Protein AF-A0A7J3TBT3-F1 (afdb_monomer)

Radius of gyration: 19.67 Å; Cα contacts (8 Å, |Δi|>4): 213; chains: 1; bounding box: 55×36×62 Å

Mean predicted aligned error: 9.38 Å

pLDDT: mean 78.14, std 14.59, range [45.59, 97.44]

Foldseek 3Di:
DVVVVVVVVVVVVVVLVVLLVVLLVVLLLLLLLQLVVLCVVLVVVVLLLDPVLVVLLLLLLLLLLLVQLLLLLVQQDLDVVSLVVLVVQLVVLSVVLSVQCVVCVNVHDSVSSSSNSSSSSSSSNSSLSCSANPRPDCPDPCSNPVSSVSSSVSNSVVVVVLSVVCNVVVNDCSCVVSVVSNVVSVVVVVVSVVVSVVVVVVVVVVVVVVD

Nearest PDB structures (foldseek):
  5a2o-assembly1_B  TM=4.133E-01  e=5.189E-01  Arabidopsis thaliana
  8tgj-assembly1_B  TM=3.782E-01  e=7.931E-01  Homo sapiens
  8wll-assembly1_A  TM=4.138E-01  e=1.271E+00  Homo sapiens
  4iu9-assembly1_B  TM=4.113E-01  e=2.237E+00  Escherichia coli K-12
  7yub-assembly1_R  TM=3.472E-01  e=1.396E+00  Homo sapiens

Sequence (211 aa):
MISLEKSTETGSRLNATVRWLSTTVIIAILATSILFTMGYSSDFI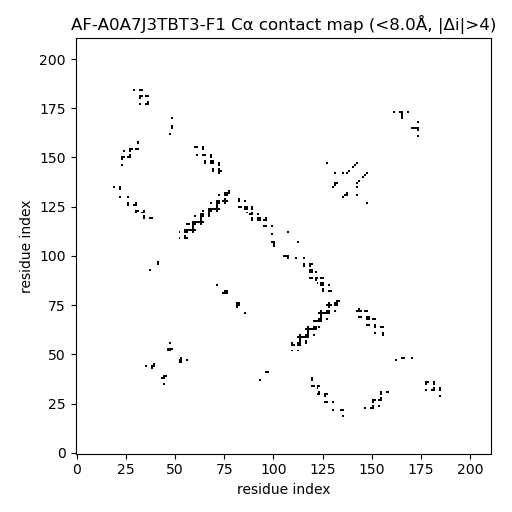YLIGYTNQLIPLFEGIIIGTFVFSFAGSFTGSKNPYILAAGVIVSAVFLMLVFLILQITDYVVPNHLLTISAIMICSMFLPALQFGRSALLGSQGLRGKVVLPLAVSILSIIIVAYSAVIYEKSGQSNLAEIVSVLDYAAIAILAAAASYFLLKNRHTQGKSMVEK

Solvent-accessible surface area (backbone atoms only — not comparable to full-atom values): 10555 Å² total; per-residue (Å²): 120,76,69,59,58,56,52,54,53,52,53,53,53,50,53,52,48,52,52,50,52,54,48,42,52,52,40,21,52,41,28,44,27,52,37,48,48,52,25,56,78,62,56,55,52,62,50,61,74,38,75,91,45,34,60,40,35,50,53,13,37,54,54,15,32,44,56,19,16,38,52,9,26,66,63,36,46,84,51,64,68,56,43,50,49,32,48,50,53,23,50,53,31,41,52,49,38,50,49,51,40,61,77,38,75,70,61,65,53,60,70,59,36,18,52,36,27,24,33,50,25,29,47,26,17,32,40,31,14,45,42,36,41,74,75,64,50,90,45,65,65,54,43,43,50,53,44,24,51,53,28,29,54,52,28,52,50,52,51,53,53,52,50,53,51,21,58,75,49,72,69,62,53,50,63,60,60,46,50,57,42,32,55,53,34,51,51,51,51,52,52,50,52,49,50,52,55,52,52,52,52,56,55,54,54,54,63,63,74,77,109

Secondary structure (DSSP, 8-state):
-HHHHHHHHHHHHHHHHHHHHHHHHHHHHHHHHHHHHHHHHTTGGGGGG-HHHHHHHHHHHHHHHHHHHHHHHHH--S-HHHHHHHHHHHHHHHHHHHHHHHHTTT---HHHHHHHHHHHGGGHHHHHHHHIIIII---HHIIIIIHHHHHHHHHHHHHHHHHHHHHHTTTSSHHHHHHHHHHHHHHHHHHHHHHHHHHHHHHHHHHHHT-

Structure (mmCIF, N/CA/C/O backbone):
data_AF-A0A7J3TBT3-F1
#
_entry.id   AF-A0A7J3TBT3-F1
#
loop_
_atom_site.group_PDB
_atom_site.id
_atom_site.type_symbol
_atom_site.label_atom_id
_atom_site.label_alt_id
_atom_site.label_comp_id
_atom_site.label_asym_id
_atom_site.label_entity_id
_atom_site.label_se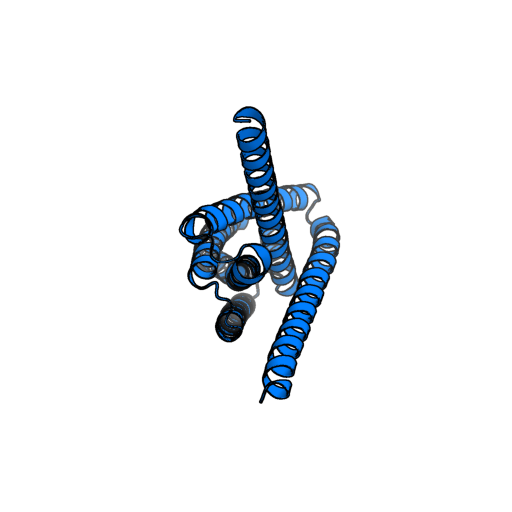q_id
_atom_site.pdbx_PDB_ins_code
_atom_site.Cartn_x
_atom_site.Cartn_y
_atom_site.Cartn_z
_atom_site.occupancy
_atom_site.B_iso_or_equiv
_atom_site.auth_seq_id
_atom_site.auth_comp_id
_atom_site.auth_asym_id
_atom_site.auth_atom_id
_atom_site.pdbx_PDB_model_num
ATOM 1 N N . MET A 1 1 ? 36.818 21.651 -25.184 1.00 55.59 1 MET A N 1
ATOM 2 C CA . MET A 1 1 ? 36.015 20.428 -25.420 1.00 55.59 1 MET A CA 1
ATOM 3 C C . MET A 1 1 ? 35.603 19.698 -24.134 1.00 55.59 1 MET A C 1
ATOM 5 O O . MET A 1 1 ? 34.464 19.276 -24.067 1.00 55.59 1 MET A O 1
ATOM 9 N N . ILE A 1 2 ? 36.425 19.659 -23.075 1.00 55.34 2 ILE A N 1
ATOM 10 C CA . ILE A 1 2 ? 36.128 18.958 -21.796 1.00 55.34 2 ILE A CA 1
ATOM 11 C C . ILE A 1 2 ? 34.960 19.576 -20.978 1.00 55.34 2 ILE A C 1
ATOM 13 O O . ILE A 1 2 ? 34.295 18.895 -20.203 1.00 55.34 2 ILE A O 1
ATOM 17 N N . SER A 1 3 ? 34.669 20.870 -21.156 1.00 55.66 3 SER A N 1
ATOM 18 C CA . SER A 1 3 ? 33.593 21.580 -20.430 1.00 55.66 3 SER A CA 1
ATOM 19 C C . SER A 1 3 ? 32.171 21.177 -20.874 1.00 55.66 3 SER A C 1
ATOM 21 O O . SER A 1 3 ? 31.256 21.104 -20.053 1.00 55.66 3 SER A O 1
ATOM 23 N N . LEU A 1 4 ? 31.985 20.841 -22.157 1.00 53.09 4 LEU A N 1
ATOM 24 C CA . LEU A 1 4 ? 30.673 20.483 -22.710 1.00 53.09 4 LEU A CA 1
ATOM 25 C C . LEU A 1 4 ? 30.240 19.063 -22.321 1.00 53.09 4 LEU A C 1
ATOM 27 O O . LEU A 1 4 ? 29.076 18.864 -21.990 1.00 53.09 4 LEU A O 1
ATOM 31 N N . GLU A 1 5 ? 31.177 18.113 -22.257 1.00 53.06 5 GLU A N 1
ATOM 32 C CA . GLU A 1 5 ? 30.909 16.720 -21.861 1.00 53.06 5 GLU A CA 1
ATOM 33 C C . GLU A 1 5 ? 30.417 16.610 -20.409 1.00 53.06 5 GLU A C 1
ATOM 35 O O . GLU A 1 5 ? 29.419 15.940 -20.126 1.00 53.06 5 GLU A O 1
ATOM 40 N N . LYS A 1 6 ? 31.047 17.360 -19.493 1.00 53.22 6 LYS A N 1
ATOM 41 C CA . LYS A 1 6 ? 30.635 17.430 -18.082 1.00 53.22 6 LYS A CA 1
ATOM 42 C C . LYS A 1 6 ? 29.245 18.050 -17.914 1.00 53.22 6 LYS A C 1
ATOM 44 O O . LYS A 1 6 ? 28.473 17.605 -17.064 1.00 53.22 6 LYS A O 1
ATOM 49 N N . SER A 1 7 ? 28.908 19.051 -18.729 1.00 52.12 7 SER A N 1
ATOM 50 C CA . SER A 1 7 ? 27.586 19.694 -18.731 1.00 52.12 7 SER A CA 1
ATOM 51 C C . SER A 1 7 ? 26.482 18.720 -19.168 1.00 52.12 7 SER A C 1
ATOM 53 O O . SER A 1 7 ? 25.473 18.568 -18.474 1.00 52.12 7 SER A O 1
ATOM 55 N N . THR A 1 8 ? 26.708 17.964 -20.248 1.00 61.34 8 THR A N 1
ATOM 56 C CA . THR A 1 8 ? 25.752 16.958 -20.743 1.00 61.34 8 THR A CA 1
ATOM 57 C C . THR A 1 8 ? 25.559 15.783 -19.785 1.00 61.34 8 THR A C 1
ATOM 59 O O . THR A 1 8 ? 24.433 15.313 -19.600 1.00 61.34 8 THR A O 1
ATOM 62 N N . GLU A 1 9 ? 26.623 15.331 -19.117 1.00 62.28 9 GLU A N 1
ATOM 63 C CA . GLU A 1 9 ? 26.533 14.234 -18.151 1.00 62.28 9 GLU A CA 1
ATOM 64 C C . GLU A 1 9 ? 25.776 14.656 -16.879 1.00 62.28 9 GLU A C 1
ATOM 66 O O . GLU A 1 9 ? 24.953 13.902 -16.353 1.00 62.28 9 GLU A O 1
ATOM 71 N N . THR A 1 10 ? 25.983 15.897 -16.428 1.00 63.09 10 THR A N 1
ATOM 72 C CA . THR A 1 10 ? 25.282 16.465 -15.267 1.00 63.09 10 THR A CA 1
ATOM 73 C C . THR A 1 10 ? 23.789 16.658 -15.559 1.00 63.09 10 THR A C 1
ATOM 75 O O . THR A 1 10 ? 22.951 16.287 -14.735 1.00 63.09 10 THR A O 1
ATOM 78 N N . GLY A 1 11 ? 23.436 17.139 -16.758 1.00 60.25 11 GLY A N 1
ATOM 79 C CA . GLY A 1 11 ? 22.041 17.273 -17.195 1.00 60.25 11 GLY A CA 1
ATOM 80 C C . GLY A 1 11 ? 21.298 15.933 -17.287 1.00 60.25 11 GLY A C 1
ATOM 81 O O . GLY A 1 11 ? 20.142 15.834 -16.867 1.00 60.25 11 GLY A O 1
ATOM 82 N N . SER A 1 12 ? 21.962 14.868 -17.755 1.00 67.19 12 SER A N 1
ATOM 83 C CA . SER A 1 12 ? 21.343 13.534 -17.837 1.00 67.19 12 SER A CA 1
ATOM 84 C C . SER A 1 12 ? 21.085 12.922 -16.450 1.00 67.19 12 SER A C 1
ATOM 86 O O . SER A 1 12 ? 20.016 12.351 -16.206 1.00 67.19 12 SER A O 1
ATOM 88 N N . ARG A 1 13 ? 22.014 13.114 -15.500 1.00 68.31 13 ARG A N 1
ATOM 89 C CA . ARG A 1 13 ? 21.877 12.648 -14.108 1.00 68.31 13 ARG A CA 1
ATOM 90 C C . ARG A 1 13 ? 20.785 13.398 -13.344 1.00 68.31 13 ARG A C 1
ATOM 92 O O . ARG A 1 13 ? 20.057 12.777 -12.562 1.00 68.31 13 ARG A O 1
ATOM 99 N N . LEU A 1 14 ? 20.640 14.704 -13.584 1.00 66.69 14 LEU A N 1
ATOM 100 C CA . LEU A 1 14 ? 19.576 15.511 -12.985 1.00 66.69 14 LEU A CA 1
ATOM 101 C C . LEU A 1 14 ? 18.198 15.011 -13.447 1.00 66.69 14 LEU A C 1
ATOM 103 O O . LEU A 1 14 ? 17.353 14.684 -12.614 1.00 66.69 14 LEU A O 1
ATOM 107 N N . ASN A 1 15 ? 18.012 14.825 -14.757 1.00 75.75 15 ASN A N 1
ATOM 108 C CA . ASN A 1 15 ? 16.762 14.310 -15.327 1.00 75.75 15 ASN A CA 1
ATOM 109 C C . ASN A 1 15 ? 16.415 12.902 -14.818 1.00 75.75 15 ASN A C 1
ATOM 111 O O . ASN A 1 15 ? 15.256 12.620 -14.509 1.00 75.75 15 ASN A O 1
ATOM 115 N N . ALA A 1 16 ? 17.410 12.022 -14.667 1.00 72.44 16 ALA A N 1
ATOM 116 C CA . ALA A 1 16 ? 17.205 10.691 -14.096 1.00 72.44 16 ALA A CA 1
ATOM 117 C C . ALA A 1 16 ? 16.781 10.743 -12.617 1.00 72.44 16 ALA A C 1
ATOM 119 O O . ALA A 1 16 ? 15.927 9.963 -12.190 1.00 72.44 16 ALA A O 1
ATOM 120 N N . THR A 1 17 ? 17.345 11.672 -11.841 1.00 77.19 17 THR A N 1
ATOM 121 C CA . THR A 1 17 ? 17.025 11.846 -10.417 1.00 77.19 17 THR A CA 1
ATOM 122 C C . THR A 1 17 ? 15.628 12.419 -10.224 1.00 77.19 17 THR A C 1
ATOM 124 O O . THR A 1 17 ? 14.858 11.863 -9.444 1.00 77.19 17 THR A O 1
ATOM 127 N N . VAL A 1 18 ? 15.268 13.464 -10.977 1.00 74.94 18 VAL A N 1
ATOM 128 C CA . VAL A 1 18 ? 13.919 14.048 -10.943 1.00 74.94 18 VAL A CA 1
ATOM 129 C C . VAL A 1 18 ? 12.879 13.007 -11.343 1.00 74.94 18 VAL A C 1
ATOM 131 O O . VAL A 1 18 ? 11.888 12.841 -10.638 1.00 74.94 18 VAL A O 1
ATOM 134 N N . ARG A 1 19 ? 13.130 12.237 -12.410 1.00 75.00 19 ARG A N 1
ATOM 135 C CA . ARG A 1 19 ? 12.233 11.156 -12.840 1.00 75.00 19 ARG A CA 1
ATOM 136 C C . ARG A 1 19 ? 12.077 10.067 -11.777 1.00 75.00 19 ARG A C 1
ATOM 138 O O . ARG A 1 19 ? 10.976 9.560 -11.581 1.00 75.00 19 ARG A O 1
ATOM 145 N N . TRP A 1 20 ? 13.160 9.681 -11.105 1.00 79.12 20 TRP A N 1
ATOM 146 C CA . TRP A 1 20 ? 13.102 8.687 -10.032 1.00 79.12 20 TRP A CA 1
ATOM 147 C C . TRP A 1 20 ? 12.296 9.197 -8.831 1.00 79.12 20 TRP A C 1
ATOM 149 O O . TRP A 1 20 ? 11.445 8.473 -8.311 1.00 79.12 20 TRP A O 1
ATOM 159 N N . LEU A 1 21 ? 12.525 10.449 -8.430 1.00 77.81 21 LEU A N 1
ATOM 160 C CA . LEU A 1 21 ? 11.825 11.081 -7.315 1.00 77.81 21 LEU A CA 1
ATOM 161 C C . LEU A 1 21 ? 10.326 11.220 -7.611 1.00 77.81 21 LEU A C 1
ATOM 163 O O . LEU A 1 21 ? 9.506 10.763 -6.819 1.00 77.81 21 LEU A O 1
ATOM 167 N N . SER A 1 22 ? 9.967 11.766 -8.778 1.00 74.75 22 SER A N 1
ATOM 168 C CA . SER A 1 22 ? 8.566 11.935 -9.177 1.00 74.75 22 SER A CA 1
ATOM 169 C C . SER A 1 22 ? 7.837 10.598 -9.254 1.00 74.75 22 SER A C 1
ATOM 171 O O . SER A 1 22 ? 6.729 10.464 -8.746 1.00 74.75 22 SER A O 1
ATOM 173 N N . THR A 1 23 ? 8.488 9.570 -9.797 1.00 77.94 23 THR A N 1
ATOM 174 C CA . THR A 1 23 ? 7.917 8.222 -9.858 1.00 77.94 23 THR A CA 1
ATOM 175 C C . THR A 1 23 ? 7.700 7.621 -8.470 1.00 77.94 23 THR A C 1
ATOM 177 O O . THR A 1 23 ? 6.675 6.991 -8.230 1.00 77.94 23 THR A O 1
ATOM 180 N N . THR A 1 24 ? 8.643 7.822 -7.549 1.00 83.19 24 THR A N 1
ATOM 181 C CA . THR A 1 24 ? 8.530 7.336 -6.165 1.00 83.19 24 THR A CA 1
ATOM 182 C C . THR A 1 24 ? 7.319 7.959 -5.472 1.00 83.19 24 THR A C 1
ATOM 184 O O . THR A 1 24 ? 6.530 7.245 -4.858 1.00 83.19 24 THR A O 1
ATOM 187 N N . VAL A 1 25 ? 7.135 9.272 -5.640 1.00 81.50 25 VAL A N 1
ATOM 188 C CA . VAL A 1 25 ? 5.977 10.005 -5.114 1.00 81.50 25 VAL A CA 1
ATOM 189 C C . VAL A 1 25 ? 4.674 9.495 -5.730 1.00 81.50 25 VAL A C 1
ATOM 191 O O . VAL A 1 25 ? 3.740 9.196 -4.995 1.00 81.50 25 VAL A O 1
ATOM 194 N N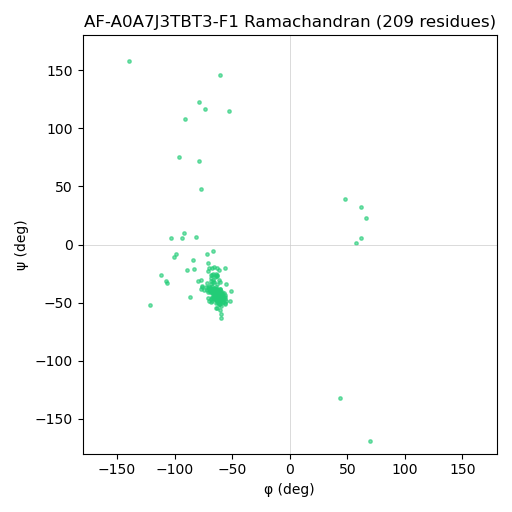 . ILE A 1 26 ? 4.620 9.318 -7.054 1.00 82.62 26 ILE A N 1
ATOM 195 C CA . ILE A 1 26 ? 3.430 8.797 -7.747 1.00 82.62 26 ILE A CA 1
ATOM 196 C C . ILE A 1 26 ? 3.046 7.410 -7.219 1.00 82.62 26 ILE A C 1
ATOM 198 O O . ILE A 1 26 ? 1.874 7.166 -6.950 1.00 82.62 26 ILE A O 1
ATOM 202 N N . ILE A 1 27 ? 4.017 6.508 -7.045 1.00 84.62 27 ILE A N 1
ATOM 203 C CA . ILE A 1 27 ? 3.757 5.154 -6.534 1.00 84.62 27 ILE A CA 1
ATOM 204 C C . ILE A 1 27 ? 3.252 5.205 -5.088 1.00 84.62 27 ILE A C 1
ATOM 206 O O . ILE A 1 27 ? 2.326 4.473 -4.757 1.00 84.62 27 ILE A O 1
ATOM 210 N N . ALA A 1 28 ? 3.829 6.057 -4.238 1.00 86.62 28 ALA A N 1
ATOM 211 C CA . ALA A 1 28 ? 3.399 6.196 -2.848 1.00 86.62 28 ALA A CA 1
ATOM 212 C C . ALA A 1 28 ? 1.979 6.758 -2.726 1.00 86.62 28 ALA A C 1
ATOM 214 O O . ALA A 1 28 ? 1.184 6.229 -1.951 1.00 86.62 28 ALA A O 1
ATOM 215 N N . ILE A 1 29 ? 1.645 7.774 -3.528 1.00 84.38 29 ILE A N 1
ATOM 216 C CA . ILE A 1 29 ? 0.284 8.316 -3.603 1.00 84.38 29 ILE A CA 1
ATOM 217 C C . ILE A 1 29 ? -0.665 7.217 -4.074 1.00 84.38 29 ILE A C 1
ATOM 219 O O . ILE A 1 29 ? -1.637 6.935 -3.390 1.00 84.38 29 ILE A O 1
ATOM 223 N N . LEU A 1 30 ? -0.344 6.533 -5.176 1.00 84.12 30 LEU A N 1
ATOM 224 C CA . LEU A 1 30 ? -1.172 5.455 -5.715 1.00 84.12 30 LEU A CA 1
ATOM 225 C C . LEU A 1 30 ? -1.420 4.342 -4.686 1.00 84.12 30 LEU A C 1
ATOM 227 O O . LEU A 1 30 ? -2.563 3.951 -4.474 1.00 84.12 30 LEU A O 1
ATOM 231 N N . ALA A 1 31 ? -0.365 3.832 -4.046 1.00 87.81 31 ALA A N 1
ATOM 232 C CA . ALA A 1 31 ? -0.474 2.749 -3.073 1.00 87.81 31 ALA A CA 1
ATOM 233 C C . ALA A 1 31 ? -1.290 3.167 -1.841 1.00 87.81 31 ALA A C 1
ATOM 235 O O . ALA A 1 31 ? -2.151 2.412 -1.391 1.00 87.81 31 ALA A O 1
ATOM 236 N N . THR A 1 32 ? -1.061 4.383 -1.337 1.00 88.44 32 THR A N 1
ATOM 237 C CA . THR A 1 32 ? -1.810 4.924 -0.196 1.00 88.44 32 THR A CA 1
ATOM 238 C C . THR A 1 32 ? -3.273 5.182 -0.542 1.00 88.44 32 THR A C 1
ATOM 240 O O . THR A 1 32 ? -4.146 4.867 0.258 1.00 88.44 32 THR A O 1
ATOM 243 N N . SER A 1 33 ? -3.561 5.695 -1.738 1.00 83.50 33 SER A N 1
ATOM 244 C CA . SER A 1 33 ? -4.935 5.869 -2.204 1.00 83.50 33 SER A CA 1
ATOM 245 C C . SER A 1 33 ? -5.664 4.532 -2.265 1.00 83.50 33 SER A C 1
ATOM 247 O O . SER A 1 33 ? -6.721 4.414 -1.670 1.00 83.50 33 SER A O 1
ATOM 249 N N . ILE A 1 34 ? -5.069 3.492 -2.867 1.00 84.94 34 ILE A N 1
ATOM 250 C CA . ILE A 1 34 ? -5.688 2.155 -2.909 1.00 84.94 34 ILE A CA 1
ATOM 251 C C . ILE A 1 34 ? -5.919 1.612 -1.494 1.00 84.94 34 ILE A C 1
ATOM 253 O O . ILE A 1 34 ? -6.973 1.039 -1.228 1.00 84.94 34 ILE A O 1
ATOM 257 N N . LEU A 1 35 ? -4.954 1.785 -0.581 1.00 88.19 35 LEU A N 1
ATOM 258 C CA . LEU A 1 35 ? -5.116 1.397 0.823 1.00 88.19 35 LEU A CA 1
ATOM 259 C C . LEU A 1 35 ? -6.349 2.067 1.434 1.00 88.19 35 LEU A C 1
ATOM 261 O O . LEU A 1 35 ? -7.156 1.385 2.061 1.00 88.19 35 LEU A O 1
ATOM 265 N N . PHE A 1 36 ? -6.500 3.380 1.245 1.00 84.19 36 PHE A N 1
ATOM 266 C CA . PHE A 1 36 ? -7.656 4.109 1.747 1.00 84.19 36 PHE A CA 1
ATOM 267 C C . PHE A 1 36 ? -8.951 3.661 1.080 1.00 84.19 36 PHE A C 1
ATOM 269 O O . PHE A 1 36 ? -9.878 3.336 1.813 1.00 84.19 36 PHE A O 1
ATOM 276 N N . THR A 1 37 ? -9.002 3.527 -0.250 1.00 81.50 37 THR A N 1
ATOM 277 C CA . THR A 1 37 ? -10.183 3.010 -0.961 1.00 81.50 37 THR A CA 1
ATOM 278 C C . THR A 1 37 ? -10.641 1.682 -0.360 1.00 81.50 37 THR A C 1
ATOM 280 O O . THR A 1 37 ? -11.813 1.488 -0.042 1.00 81.50 37 THR A O 1
ATOM 283 N N . MET A 1 38 ? -9.697 0.758 -0.161 1.00 82.06 38 MET A N 1
ATOM 284 C CA . MET A 1 38 ? -9.989 -0.571 0.370 1.00 82.06 38 MET A CA 1
ATOM 285 C C . MET A 1 38 ? -10.399 -0.504 1.844 1.00 82.06 38 MET A C 1
ATOM 287 O O . MET A 1 38 ? -11.358 -1.165 2.241 1.00 82.06 38 MET A O 1
ATOM 291 N N . GLY A 1 39 ? -9.736 0.340 2.637 1.00 82.81 39 GLY A N 1
ATOM 292 C CA . GLY A 1 39 ? -10.090 0.612 4.030 1.00 82.81 39 GLY A CA 1
ATOM 293 C C . GLY A 1 39 ? -11.493 1.190 4.194 1.00 82.81 39 GLY A C 1
ATOM 294 O O . GLY A 1 39 ? -12.198 0.793 5.114 1.00 82.81 39 GLY A O 1
ATOM 295 N N . TYR A 1 40 ? -11.921 2.070 3.288 1.00 77.25 40 TYR A N 1
ATOM 296 C CA . TYR A 1 40 ? -13.288 2.591 3.247 1.00 77.25 40 TYR A CA 1
ATOM 297 C C . TYR A 1 40 ? -14.288 1.529 2.822 1.00 77.25 40 TYR A C 1
ATOM 299 O O . TYR A 1 40 ? -15.286 1.328 3.500 1.00 77.25 40 TYR A O 1
ATOM 307 N N . SER A 1 41 ? -14.006 0.809 1.734 1.00 75.75 41 SER A N 1
ATOM 308 C CA . SER A 1 41 ? -14.916 -0.224 1.227 1.00 75.75 41 SER A CA 1
ATOM 309 C C . SER A 1 41 ? -15.167 -1.362 2.222 1.00 75.75 41 SER A C 1
ATOM 311 O O . SER A 1 41 ? -16.162 -2.069 2.100 1.00 75.75 41 SER A O 1
ATOM 313 N N . SER A 1 42 ? -14.254 -1.545 3.181 1.00 76.62 42 SER A N 1
ATOM 314 C CA . SER A 1 42 ? -14.326 -2.569 4.224 1.00 76.62 42 SER A CA 1
ATOM 315 C C . SER A 1 42 ? -14.754 -2.040 5.588 1.00 76.62 42 SER A C 1
ATOM 317 O O . SER A 1 42 ? -14.696 -2.792 6.553 1.00 76.62 42 SER A O 1
ATOM 319 N N . ASP A 1 43 ? -15.123 -0.760 5.701 1.00 78.88 43 ASP A N 1
ATOM 320 C CA . ASP A 1 43 ? -15.381 -0.052 6.965 1.00 78.88 43 ASP A CA 1
ATOM 321 C C . ASP A 1 43 ? -14.195 -0.038 7.956 1.00 78.88 43 ASP A C 1
ATOM 323 O O . ASP A 1 43 ? -14.268 0.553 9.035 1.00 78.88 43 ASP A O 1
ATOM 327 N N . PHE A 1 44 ? -13.056 -0.627 7.584 1.00 80.69 44 PHE A N 1
ATOM 328 C CA . PHE A 1 44 ? -11.852 -0.730 8.402 1.00 80.69 44 PHE A CA 1
ATOM 329 C C . PHE A 1 44 ? -11.287 0.646 8.780 1.00 80.69 44 PHE A C 1
ATOM 331 O O . PHE A 1 44 ? -10.744 0.825 9.868 1.00 80.69 44 PHE A O 1
ATOM 338 N N . ILE A 1 45 ? -11.443 1.642 7.901 1.00 74.19 45 ILE A N 1
ATOM 339 C CA . ILE A 1 45 ? -10.975 3.015 8.132 1.00 74.19 45 ILE A CA 1
ATOM 340 C C . ILE A 1 45 ? -11.678 3.688 9.322 1.00 74.19 45 ILE A C 1
ATOM 342 O O . ILE A 1 45 ? -11.086 4.543 9.980 1.00 74.19 45 ILE A O 1
ATOM 346 N N . TYR A 1 46 ? -12.912 3.290 9.646 1.00 72.88 46 TYR A N 1
ATOM 347 C CA . TYR A 1 46 ? -13.660 3.882 10.754 1.00 72.88 46 TYR A CA 1
ATOM 348 C C . TYR A 1 46 ? -13.083 3.481 12.117 1.00 72.88 46 TYR A C 1
ATOM 350 O O . TYR A 1 46 ? -13.191 4.247 13.075 1.00 72.88 46 TYR A O 1
ATOM 358 N N . LEU A 1 47 ? -12.354 2.360 12.187 1.00 71.19 47 LEU A N 1
ATOM 359 C CA . LEU A 1 47 ? -11.627 1.931 13.388 1.00 71.19 47 LEU A CA 1
ATOM 360 C C . LEU A 1 47 ? -10.481 2.892 13.760 1.00 71.19 47 LEU A C 1
ATOM 362 O O . LEU A 1 47 ? -10.077 2.946 14.919 1.00 71.19 47 LEU A O 1
ATOM 366 N N . ILE A 1 48 ? -10.003 3.723 12.822 1.00 68.12 48 ILE A N 1
ATOM 367 C CA . ILE A 1 48 ? -9.019 4.789 13.099 1.00 68.12 48 ILE A CA 1
ATOM 368 C C . ILE A 1 48 ? -9.604 5.853 14.044 1.00 68.12 48 ILE A C 1
ATOM 370 O O . ILE A 1 48 ? -8.865 6.510 14.772 1.00 68.12 48 ILE A O 1
ATOM 374 N N . GLY A 1 49 ? -10.930 6.014 14.076 1.00 61.09 49 GLY A N 1
ATOM 375 C CA . GLY A 1 49 ? -11.608 6.970 14.952 1.00 61.09 49 GLY A CA 1
ATOM 376 C C . GLY A 1 49 ? -11.597 6.585 16.436 1.00 61.09 49 GLY A C 1
ATOM 377 O O . GLY A 1 49 ? -11.845 7.432 17.296 1.00 61.09 49 GLY A O 1
ATOM 378 N N . TYR A 1 50 ? -11.294 5.329 16.769 1.00 73.75 50 TYR A N 1
ATOM 379 C CA . TYR A 1 50 ? -11.206 4.877 18.154 1.00 73.75 50 TYR A CA 1
ATOM 380 C C . TYR A 1 50 ? -9.772 5.034 18.671 1.00 73.75 50 TYR A C 1
ATOM 382 O O . TYR A 1 50 ? -8.876 4.264 18.330 1.00 73.75 50 TYR A O 1
ATOM 390 N N . THR A 1 51 ? -9.545 6.008 19.553 1.00 72.94 51 THR A N 1
ATOM 391 C CA . THR A 1 51 ? -8.206 6.341 20.083 1.00 72.94 51 THR A CA 1
ATOM 392 C C . THR A 1 51 ? -7.484 5.149 20.724 1.00 72.94 51 THR A C 1
ATOM 394 O O . THR A 1 51 ? -6.275 5.001 20.561 1.00 72.94 51 THR A O 1
ATOM 397 N N . ASN A 1 52 ? -8.219 4.239 21.372 1.00 79.38 52 ASN A N 1
ATOM 398 C CA . ASN A 1 52 ? -7.666 3.014 21.974 1.00 79.38 52 ASN A CA 1
ATOM 399 C C . ASN A 1 52 ? -7.202 1.965 20.942 1.00 79.38 52 ASN A C 1
ATOM 401 O O . ASN A 1 52 ? -6.419 1.077 21.274 1.00 79.38 52 ASN A O 1
ATOM 405 N N . GLN A 1 53 ? -7.693 2.053 19.707 1.00 83.62 53 GLN A N 1
ATOM 406 C CA . GLN A 1 53 ? -7.387 1.151 18.593 1.00 83.62 53 GLN A CA 1
ATOM 407 C C . GLN A 1 53 ? -6.345 1.743 17.632 1.00 83.62 53 GLN A C 1
ATOM 409 O O . GLN A 1 53 ? -5.786 1.030 16.800 1.00 83.62 53 GLN A O 1
ATOM 414 N N . LEU A 1 54 ? -6.028 3.032 17.783 1.00 83.06 54 LEU A N 1
ATOM 415 C CA . LEU A 1 54 ? -5.129 3.761 16.897 1.00 83.06 54 LEU A CA 1
ATOM 416 C C . LEU A 1 54 ? -3.708 3.175 16.900 1.00 83.06 54 LEU A C 1
ATOM 418 O O . LEU A 1 54 ? -3.140 2.944 15.837 1.00 83.06 54 LEU A O 1
ATOM 422 N N . ILE A 1 55 ? -3.154 2.874 18.079 1.00 89.25 55 ILE A N 1
ATOM 423 C CA . ILE A 1 55 ? -1.802 2.302 18.219 1.00 89.25 55 ILE A CA 1
ATOM 424 C C . ILE A 1 55 ? -1.668 0.948 17.494 1.00 89.25 55 ILE A C 1
ATOM 426 O O . ILE A 1 55 ? -0.850 0.868 16.575 1.00 89.25 55 ILE A O 1
ATOM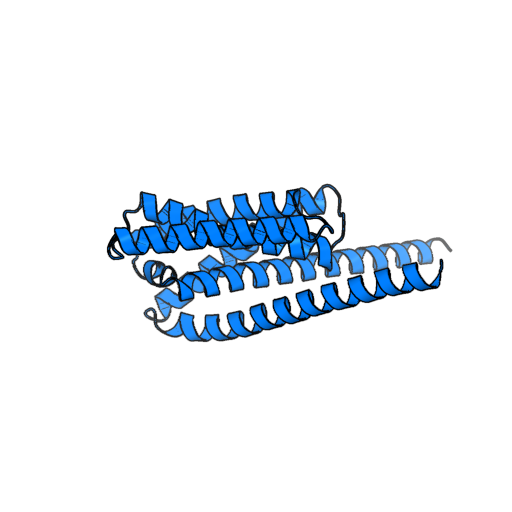 430 N N . PRO A 1 56 ? -2.456 -0.099 17.824 1.00 91.25 56 PRO A N 1
ATOM 431 C CA . PRO A 1 56 ? -2.319 -1.406 17.173 1.00 91.25 56 PRO A CA 1
ATOM 432 C C . PRO A 1 56 ? -2.583 -1.355 15.662 1.00 91.25 56 PRO A C 1
ATOM 434 O O . PRO A 1 56 ? -1.972 -2.114 14.904 1.00 91.25 56 PRO A O 1
ATOM 437 N N . LEU A 1 57 ? -3.455 -0.449 15.209 1.00 89.38 57 LEU A N 1
ATOM 438 C CA . LEU A 1 57 ? -3.711 -0.219 13.790 1.00 89.38 57 LEU A CA 1
ATOM 439 C C . LEU A 1 57 ? -2.492 0.407 13.095 1.00 89.38 57 LEU A C 1
ATOM 441 O O . LEU A 1 57 ? -2.061 -0.096 12.058 1.00 89.38 57 LEU A O 1
ATOM 445 N N . PHE A 1 58 ? -1.880 1.445 13.676 1.00 90.56 58 PHE A N 1
ATOM 446 C CA . PHE A 1 58 ? -0.662 2.053 13.129 1.00 90.56 58 PHE A CA 1
ATOM 447 C C . PHE A 1 58 ? 0.526 1.093 13.115 1.00 90.56 58 PHE A C 1
ATOM 449 O O . PHE A 1 58 ? 1.257 1.062 12.126 1.00 90.56 58 PHE A O 1
ATOM 456 N N . GLU A 1 59 ? 0.712 0.285 14.160 1.00 93.62 59 GLU A N 1
ATOM 457 C CA . GLU A 1 59 ? 1.748 -0.754 14.188 1.00 93.62 59 GLU A CA 1
ATOM 458 C C . GLU A 1 59 ? 1.592 -1.715 13.007 1.00 93.62 59 GLU A C 1
ATOM 460 O O . GLU A 1 59 ? 2.551 -1.975 12.273 1.00 93.62 59 GLU A O 1
ATOM 465 N N . GLY A 1 60 ? 0.363 -2.182 12.770 1.00 95.44 60 GLY A N 1
ATOM 466 C CA . GLY A 1 60 ? 0.068 -3.068 11.654 1.00 95.44 60 GLY A CA 1
ATOM 467 C C . GLY A 1 60 ? 0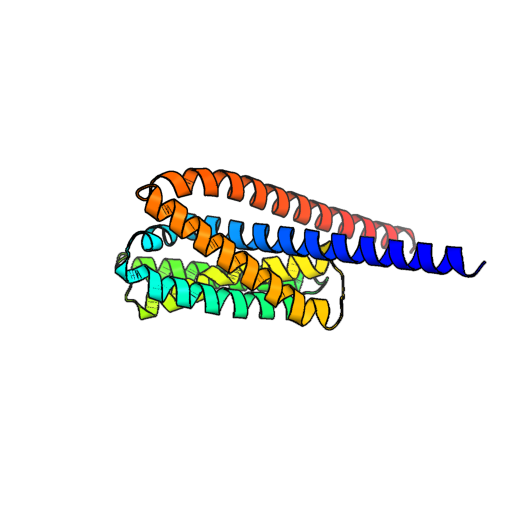.276 -2.401 10.293 1.00 95.44 60 GLY A C 1
ATOM 468 O O . GLY A 1 60 ? 0.872 -3.015 9.408 1.00 95.44 60 GLY A O 1
ATOM 469 N N . ILE A 1 61 ? -0.119 -1.132 10.136 1.00 93.88 61 ILE A N 1
ATOM 470 C CA . ILE A 1 61 ? 0.118 -0.368 8.901 1.00 93.88 61 ILE A CA 1
ATOM 471 C C . ILE A 1 61 ? 1.613 -0.196 8.640 1.00 93.88 61 ILE A C 1
ATOM 473 O O . ILE A 1 61 ? 2.055 -0.396 7.509 1.00 93.88 61 ILE A O 1
ATOM 477 N N . ILE A 1 62 ? 2.411 0.148 9.655 1.00 95.38 62 ILE A N 1
ATOM 478 C CA . ILE A 1 62 ? 3.864 0.310 9.512 1.00 95.38 62 ILE A CA 1
ATOM 479 C C . ILE A 1 62 ? 4.485 -1.011 9.046 1.00 95.38 62 ILE A C 1
ATOM 481 O O . ILE A 1 62 ? 5.166 -1.043 8.018 1.00 95.38 62 ILE A O 1
ATOM 485 N N . ILE A 1 63 ? 4.211 -2.107 9.760 1.00 97.25 63 ILE A N 1
ATOM 486 C CA . ILE A 1 63 ? 4.757 -3.433 9.441 1.00 97.25 63 ILE A CA 1
ATOM 487 C C . ILE A 1 63 ? 4.307 -3.875 8.044 1.00 97.25 63 ILE A C 1
ATOM 489 O O . ILE A 1 63 ? 5.140 -4.234 7.209 1.00 97.25 63 ILE A O 1
ATOM 493 N N . GLY A 1 64 ? 3.004 -3.817 7.768 1.00 97.00 64 GLY A N 1
ATOM 494 C CA . GLY A 1 64 ? 2.418 -4.242 6.501 1.00 97.00 64 GLY A CA 1
ATOM 495 C C . GLY A 1 64 ? 2.945 -3.439 5.316 1.00 97.00 64 GLY A C 1
ATOM 496 O O . GLY A 1 64 ? 3.355 -4.024 4.313 1.00 97.00 64 GLY A O 1
ATOM 497 N N . THR A 1 65 ? 3.018 -2.112 5.448 1.00 96.62 65 THR A N 1
ATOM 498 C CA . THR A 1 65 ? 3.545 -1.227 4.400 1.00 96.62 65 THR A CA 1
ATOM 499 C C . THR A 1 65 ? 4.973 -1.617 4.035 1.00 96.62 65 THR A C 1
ATOM 501 O O . THR A 1 65 ? 5.268 -1.772 2.849 1.00 96.62 65 THR A O 1
ATOM 504 N N . PHE A 1 66 ? 5.846 -1.849 5.021 1.00 97.31 66 PHE A N 1
ATOM 505 C CA . PHE A 1 66 ? 7.208 -2.307 4.754 1.00 97.31 66 PHE A CA 1
ATOM 506 C C . PHE A 1 66 ? 7.228 -3.687 4.093 1.00 97.31 66 PHE A C 1
ATOM 508 O O . PHE A 1 66 ? 7.798 -3.835 3.010 1.00 97.31 66 PHE A O 1
ATOM 515 N N . VAL A 1 67 ? 6.588 -4.691 4.699 1.00 97.44 67 VAL A N 1
ATOM 516 C CA . VAL A 1 67 ? 6.611 -6.081 4.212 1.00 97.44 67 VAL A CA 1
ATOM 517 C C . VAL A 1 67 ? 6.131 -6.169 2.764 1.00 97.44 67 VAL A C 1
ATOM 519 O O . VAL A 1 67 ? 6.835 -6.718 1.911 1.00 97.44 67 VAL A O 1
ATOM 522 N N . PHE A 1 68 ? 4.974 -5.584 2.452 1.00 97.31 68 PHE A N 1
ATOM 523 C CA . PHE A 1 68 ? 4.386 -5.681 1.119 1.00 97.31 68 PHE A CA 1
ATOM 524 C C . PHE A 1 68 ? 5.053 -4.762 0.097 1.00 97.31 68 PHE A C 1
ATOM 526 O O . PHE A 1 68 ? 5.170 -5.152 -1.068 1.00 97.31 68 PHE A O 1
ATOM 533 N N . SER A 1 69 ? 5.590 -3.610 0.511 1.00 95.31 69 SER A N 1
ATOM 534 C CA . SER A 1 69 ? 6.417 -2.788 -0.379 1.00 95.31 69 SER A CA 1
ATOM 535 C C . SER A 1 69 ? 7.692 -3.527 -0.785 1.00 95.31 69 SER A C 1
ATOM 537 O O . SER A 1 69 ? 8.030 -3.594 -1.970 1.00 95.31 69 SER A O 1
ATOM 539 N N . PHE A 1 70 ? 8.401 -4.138 0.167 1.00 95.44 70 PHE A N 1
ATOM 540 C CA . PHE A 1 70 ? 9.590 -4.927 -0.150 1.00 95.44 70 PHE A CA 1
ATOM 541 C C . PHE A 1 70 ? 9.241 -6.143 -1.006 1.00 95.44 70 PHE A C 1
ATOM 543 O O . PHE A 1 70 ? 9.868 -6.341 -2.047 1.00 95.44 70 PHE A O 1
ATOM 550 N N . ALA A 1 71 ? 8.209 -6.910 -0.647 1.00 94.50 71 ALA A N 1
ATOM 551 C CA . ALA A 1 71 ? 7.761 -8.046 -1.447 1.00 94.50 71 ALA A CA 1
ATOM 552 C C . ALA A 1 71 ? 7.419 -7.629 -2.888 1.00 94.50 71 ALA A C 1
ATOM 554 O O . ALA A 1 71 ? 7.848 -8.282 -3.845 1.00 94.50 71 ALA A O 1
ATOM 555 N N . GLY A 1 72 ? 6.719 -6.504 -3.062 1.00 92.00 72 GLY A N 1
ATOM 556 C CA . GLY A 1 72 ? 6.295 -6.005 -4.370 1.00 92.00 72 GLY A CA 1
ATOM 557 C C . GLY A 1 72 ? 7.478 -5.515 -5.184 1.00 92.00 72 GLY A C 1
ATOM 558 O O . GLY A 1 72 ? 7.603 -5.801 -6.376 1.00 92.00 72 GLY A O 1
ATOM 559 N N . SER A 1 73 ? 8.423 -4.865 -4.508 1.00 90.81 73 SER A N 1
ATOM 560 C CA . SER A 1 73 ? 9.681 -4.490 -5.117 1.00 90.81 73 SER A CA 1
ATOM 561 C C . SER A 1 73 ? 10.485 -5.706 -5.556 1.00 90.81 73 SER A C 1
ATOM 563 O O . SER A 1 73 ? 10.901 -5.720 -6.704 1.00 90.81 73 SER A O 1
ATOM 565 N N . PHE A 1 74 ? 10.672 -6.749 -4.743 1.00 90.12 74 PHE A N 1
ATOM 566 C CA . PHE A 1 74 ? 11.476 -7.921 -5.124 1.00 90.12 74 PHE A CA 1
ATOM 567 C C . PHE A 1 74 ? 10.845 -8.753 -6.242 1.00 90.12 74 PHE A C 1
ATOM 569 O O . PHE A 1 74 ? 11.556 -9.199 -7.147 1.00 90.12 74 PHE A O 1
ATOM 576 N N . THR A 1 75 ? 9.523 -8.906 -6.215 1.00 89.75 75 THR A N 1
ATOM 577 C CA . THR A 1 75 ? 8.765 -9.679 -7.210 1.00 89.75 75 THR A CA 1
ATOM 578 C C . THR A 1 75 ? 8.434 -8.880 -8.472 1.00 89.75 75 THR A C 1
ATOM 580 O O . THR A 1 75 ? 8.094 -9.470 -9.492 1.00 89.75 75 THR A O 1
ATOM 583 N N . GLY A 1 76 ? 8.591 -7.550 -8.455 1.00 82.56 76 GLY A N 1
ATOM 584 C CA . GLY A 1 76 ? 8.296 -6.679 -9.592 1.00 82.56 76 GLY A CA 1
ATOM 585 C C . GLY A 1 76 ? 8.995 -7.120 -10.880 1.00 82.56 76 GLY A C 1
ATOM 586 O O . GLY A 1 76 ? 10.225 -7.087 -10.999 1.00 82.56 76 GLY A O 1
ATOM 587 N N . SER A 1 77 ? 8.188 -7.512 -11.861 1.00 76.00 77 SER A N 1
ATOM 588 C CA . SER A 1 77 ? 8.614 -8.060 -13.145 1.00 76.00 77 SER A CA 1
ATOM 589 C C . SER A 1 77 ? 7.740 -7.505 -14.264 1.00 76.00 77 SER A C 1
ATOM 591 O O . SER A 1 77 ? 6.608 -7.094 -14.034 1.00 76.00 77 SER A O 1
ATOM 593 N N . LYS A 1 78 ? 8.251 -7.520 -15.499 1.00 76.94 78 LYS A N 1
ATOM 594 C CA . LYS A 1 78 ? 7.447 -7.208 -16.692 1.00 76.94 78 LYS A CA 1
ATOM 595 C C . LYS A 1 78 ? 6.449 -8.322 -17.038 1.00 76.94 78 LYS A C 1
ATOM 597 O O . LYS A 1 78 ? 5.635 -8.141 -17.937 1.00 76.94 78 LYS A O 1
ATOM 602 N N . ASN A 1 79 ? 6.534 -9.471 -16.365 1.00 80.88 79 ASN A N 1
ATOM 603 C CA . ASN A 1 79 ? 5.619 -10.585 -16.561 1.00 80.88 79 ASN A CA 1
ATOM 604 C C . ASN A 1 79 ? 4.241 -10.269 -15.931 1.00 80.88 79 ASN A C 1
ATOM 606 O O . ASN A 1 79 ? 4.164 -10.153 -14.704 1.00 80.88 79 ASN A O 1
ATOM 610 N N . PRO A 1 80 ? 3.157 -10.181 -16.728 1.00 77.88 80 PRO A N 1
ATOM 611 C CA . PRO A 1 80 ? 1.826 -9.845 -16.223 1.00 77.88 80 PRO A CA 1
ATOM 612 C C . PRO A 1 80 ? 1.265 -10.884 -15.241 1.00 77.88 80 PRO A C 1
ATOM 614 O O . PRO A 1 80 ? 0.484 -10.520 -14.367 1.00 77.88 80 PRO A O 1
ATOM 617 N N . TYR A 1 81 ? 1.688 -12.151 -15.319 1.00 82.94 81 TYR A N 1
ATOM 618 C CA . TYR A 1 81 ? 1.232 -13.194 -14.394 1.00 82.94 81 TYR A CA 1
ATOM 619 C C . TYR A 1 81 ? 1.711 -12.957 -12.958 1.00 82.94 81 TYR A C 1
ATOM 621 O O . TYR A 1 81 ? 1.006 -13.297 -12.014 1.00 82.94 81 TYR A O 1
ATOM 629 N N . ILE A 1 82 ? 2.881 -12.333 -12.778 1.00 85.31 82 ILE A N 1
ATOM 630 C CA . ILE A 1 82 ? 3.395 -12.004 -11.440 1.00 85.31 82 ILE A CA 1
ATOM 631 C C . ILE A 1 82 ? 2.582 -10.863 -10.819 1.00 85.31 82 ILE A C 1
ATOM 633 O O . ILE A 1 82 ? 2.261 -10.919 -9.635 1.00 85.31 82 ILE A O 1
ATOM 637 N N . LEU A 1 83 ? 2.197 -9.869 -11.628 1.00 86.00 83 LEU A N 1
ATOM 638 C CA . LEU A 1 83 ? 1.294 -8.804 -11.188 1.00 86.00 83 LEU A CA 1
ATOM 639 C C . LEU A 1 83 ? -0.087 -9.365 -10.827 1.00 86.00 83 LEU A C 1
ATOM 641 O O . LEU A 1 83 ? -0.628 -9.032 -9.778 1.00 86.00 83 LEU A O 1
ATOM 645 N N . ALA A 1 84 ? -0.635 -10.254 -11.662 1.00 82.25 84 ALA A N 1
ATOM 646 C CA . ALA A 1 84 ? -1.910 -10.912 -11.390 1.00 82.25 84 ALA A CA 1
ATOM 647 C C . ALA A 1 84 ? -1.867 -11.721 -10.083 1.00 82.25 84 ALA A C 1
ATOM 649 O O . ALA A 1 84 ? -2.785 -11.620 -9.276 1.00 82.25 84 ALA A O 1
ATOM 650 N N . ALA A 1 85 ? -0.779 -12.456 -9.830 1.00 87.62 85 ALA A N 1
ATOM 651 C CA . ALA A 1 85 ? -0.579 -13.156 -8.564 1.00 87.62 85 ALA A CA 1
ATOM 652 C C . ALA A 1 85 ? -0.551 -12.186 -7.372 1.00 87.62 85 ALA A C 1
ATOM 654 O O . ALA A 1 85 ? -1.170 -12.467 -6.350 1.00 87.62 85 ALA A O 1
ATOM 655 N N . GLY A 1 86 ? 0.105 -11.028 -7.514 1.00 89.38 86 GLY A N 1
ATOM 656 C CA . GLY A 1 86 ? 0.092 -9.978 -6.495 1.00 89.38 86 GLY A CA 1
ATOM 657 C C . GLY A 1 86 ? -1.319 -9.474 -6.187 1.00 89.38 86 GLY A C 1
ATOM 658 O O . GLY A 1 86 ? -1.703 -9.423 -5.024 1.00 89.38 86 GLY A O 1
ATOM 659 N N . VAL A 1 87 ? -2.115 -9.188 -7.221 1.00 90.31 87 VAL A N 1
ATOM 660 C CA . VAL A 1 87 ? -3.521 -8.770 -7.074 1.00 90.31 87 VAL A CA 1
ATOM 661 C C . VAL A 1 87 ? -4.366 -9.851 -6.393 1.00 90.31 87 VAL A C 1
ATOM 663 O O . VAL A 1 87 ? -5.144 -9.531 -5.499 1.00 90.31 87 VAL A O 1
ATOM 666 N N . ILE A 1 88 ? -4.199 -11.125 -6.766 1.00 90.19 88 ILE A N 1
ATOM 667 C CA . ILE A 1 88 ? -4.922 -12.248 -6.146 1.00 90.19 88 ILE A CA 1
ATOM 668 C C . ILE A 1 88 ? -4.568 -12.362 -4.661 1.00 90.19 88 ILE A C 1
ATOM 670 O O . ILE A 1 88 ? -5.465 -12.489 -3.833 1.00 90.19 88 ILE A O 1
ATOM 674 N N . VAL A 1 89 ? -3.282 -12.275 -4.308 1.00 94.56 89 VAL A N 1
ATOM 675 C CA . VAL A 1 89 ? -2.838 -12.296 -2.905 1.00 94.56 89 VAL A CA 1
ATOM 676 C C . VAL A 1 89 ? -3.473 -11.148 -2.118 1.00 94.56 89 VAL A C 1
ATOM 678 O O . VAL A 1 89 ? -4.002 -11.383 -1.033 1.00 94.56 89 VAL A O 1
ATOM 681 N N . SER A 1 90 ? -3.489 -9.930 -2.669 1.00 93.06 90 SER A N 1
ATOM 682 C CA . SER A 1 90 ? -4.131 -8.788 -2.010 1.00 93.06 90 SER A CA 1
ATOM 683 C C . SER A 1 90 ? -5.646 -8.966 -1.864 1.00 93.06 90 SER A C 1
ATOM 685 O O . SER A 1 90 ? -6.204 -8.623 -0.825 1.00 93.06 90 SER A 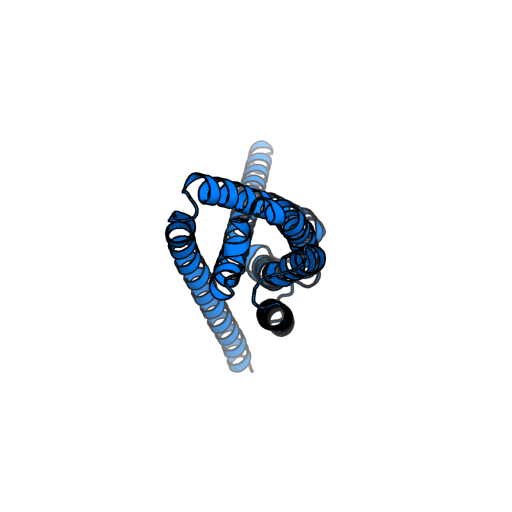O 1
ATOM 687 N N . ALA A 1 91 ? -6.317 -9.550 -2.861 1.00 89.19 91 ALA A N 1
ATOM 688 C CA . ALA A 1 91 ? -7.747 -9.849 -2.796 1.00 89.19 91 ALA A CA 1
ATOM 689 C C . ALA A 1 91 ? -8.073 -10.898 -1.720 1.00 89.19 91 ALA A C 1
ATOM 691 O O . ALA A 1 91 ? -9.035 -10.731 -0.974 1.00 89.19 91 ALA A O 1
ATOM 692 N N . VAL A 1 92 ? -7.251 -11.947 -1.591 1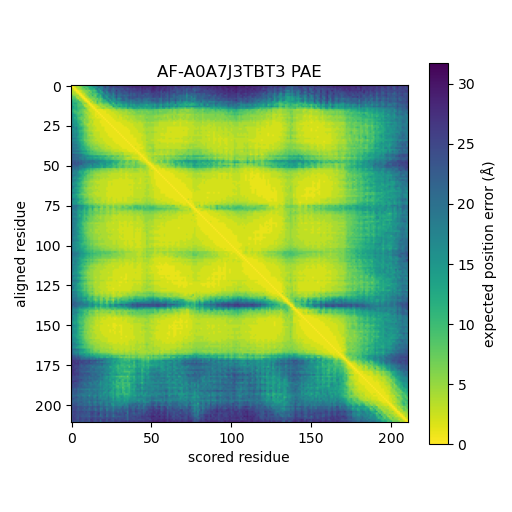.00 94.50 92 VAL A N 1
ATOM 693 C CA . VAL A 1 92 ? -7.396 -12.956 -0.528 1.00 94.50 92 VAL A CA 1
ATOM 694 C C . VAL A 1 92 ? -7.228 -12.317 0.848 1.00 94.50 92 VAL A C 1
ATOM 696 O O . VAL A 1 92 ? -8.055 -12.547 1.727 1.00 94.50 92 VAL A O 1
ATOM 699 N N . PHE A 1 93 ? -6.207 -11.479 1.042 1.00 95.81 93 PHE A N 1
ATOM 700 C CA . PHE A 1 93 ? -6.019 -10.779 2.313 1.00 95.81 93 PHE A CA 1
ATOM 701 C C . PHE A 1 93 ? -7.167 -9.825 2.636 1.00 95.81 93 PHE A C 1
ATOM 703 O O . PHE A 1 93 ? -7.621 -9.798 3.777 1.00 95.81 93 PHE A O 1
ATOM 710 N N . LEU A 1 94 ? -7.683 -9.096 1.646 1.00 91.19 94 LEU A N 1
ATOM 711 C CA . LEU A 1 94 ? -8.851 -8.242 1.838 1.00 91.19 94 LEU A CA 1
ATOM 712 C C . LEU A 1 94 ? -10.084 -9.063 2.245 1.00 91.19 94 LEU A C 1
ATOM 714 O O . LEU A 1 94 ? -10.782 -8.692 3.183 1.00 91.19 94 LEU A O 1
ATOM 718 N N . MET A 1 95 ? -10.318 -10.210 1.603 1.00 92.50 95 MET A N 1
ATOM 719 C CA . MET A 1 95 ? -11.406 -11.123 1.969 1.00 92.50 95 MET A CA 1
ATOM 720 C C . MET A 1 95 ? -11.267 -11.632 3.412 1.00 92.50 95 MET A C 1
ATOM 722 O O . MET A 1 95 ? -12.264 -11.732 4.123 1.00 92.50 95 MET A O 1
ATOM 726 N N . LEU A 1 96 ? -10.041 -11.910 3.870 1.00 94.81 96 LEU A N 1
ATOM 727 C CA . LEU A 1 96 ? -9.780 -12.285 5.263 1.00 94.81 96 LEU A CA 1
ATOM 728 C C . LEU A 1 96 ? -10.050 -11.132 6.238 1.00 94.81 96 LEU A C 1
ATOM 730 O O . LEU A 1 96 ? -10.603 -11.380 7.305 1.00 94.81 96 LEU A O 1
ATOM 734 N N . VAL A 1 97 ? -9.715 -9.887 5.880 1.00 93.50 97 VAL A N 1
ATOM 735 C CA . VAL A 1 97 ? -10.069 -8.703 6.688 1.00 93.50 97 VAL A CA 1
ATOM 736 C C . VAL A 1 97 ? -11.587 -8.590 6.827 1.00 93.50 97 VAL A C 1
ATOM 738 O O . VAL A 1 97 ? -12.082 -8.494 7.947 1.00 93.50 97 VAL A O 1
ATOM 741 N N . PHE A 1 98 ? -12.331 -8.689 5.720 1.00 90.94 98 PHE A N 1
ATOM 742 C CA . PHE A 1 98 ? -13.797 -8.707 5.753 1.00 90.94 98 PHE A CA 1
ATOM 743 C C . PHE A 1 98 ? -14.339 -9.822 6.651 1.00 90.94 98 PHE A C 1
ATOM 745 O O . PHE A 1 98 ? -15.226 -9.582 7.465 1.00 90.94 98 PHE A O 1
ATOM 752 N N . LEU A 1 99 ? -13.787 -11.031 6.538 1.00 93.69 99 LEU A N 1
ATOM 753 C CA . LEU A 1 99 ? -14.201 -12.167 7.355 1.00 93.69 99 LEU A CA 1
ATOM 754 C C . LEU A 1 99 ? -13.956 -11.923 8.851 1.00 93.69 99 LEU A C 1
ATOM 756 O O . LEU A 1 99 ? -14.827 -12.226 9.661 1.00 93.69 99 LEU A O 1
ATOM 760 N N . ILE A 1 100 ? -12.803 -11.357 9.226 1.00 93.19 100 ILE A N 1
ATOM 761 C CA . ILE A 1 100 ? -12.501 -11.011 10.624 1.00 93.19 100 ILE A CA 1
ATOM 762 C C . ILE A 1 100 ? -13.502 -9.984 11.147 1.00 93.19 100 ILE A C 1
ATOM 764 O O . ILE A 1 100 ? -14.042 -10.174 12.235 1.00 93.19 100 ILE A O 1
ATOM 768 N N . LEU A 1 101 ? -13.770 -8.921 10.384 1.00 90.81 101 LEU A N 1
ATOM 769 C CA . LEU A 1 101 ? -14.724 -7.883 10.782 1.00 90.81 101 LEU A CA 1
ATOM 770 C C . LEU A 1 101 ? -16.123 -8.464 11.016 1.00 90.81 101 LEU A C 1
ATOM 772 O O . LEU A 1 101 ? -16.745 -8.157 12.027 1.00 90.81 101 LEU A O 1
ATOM 776 N N . GLN A 1 102 ? -16.570 -9.364 10.137 1.00 90.62 102 GLN A N 1
ATOM 777 C CA . GLN A 1 102 ? -17.867 -10.034 10.256 1.00 90.62 102 GLN A CA 1
ATOM 778 C C . GLN A 1 102 ? -17.932 -10.987 11.458 1.00 90.62 102 GLN A C 1
ATOM 780 O O . GLN A 1 102 ? -18.891 -10.947 12.214 1.00 90.62 102 GLN A O 1
ATOM 785 N N . ILE A 1 103 ? -16.911 -11.825 11.677 1.00 94.12 103 ILE A N 1
ATOM 786 C CA . ILE A 1 103 ? -16.901 -12.787 12.798 1.00 94.12 103 ILE A CA 1
ATOM 787 C C . ILE A 1 103 ? -16.787 -12.082 14.158 1.00 94.12 103 ILE A C 1
ATOM 789 O O . ILE A 1 103 ? -17.204 -12.630 15.175 1.00 94.12 103 ILE A O 1
ATOM 793 N N . THR A 1 104 ? -16.199 -10.886 14.192 1.00 90.12 104 THR A N 1
ATOM 794 C CA . THR A 1 104 ? -16.026 -10.102 15.424 1.00 90.12 104 THR A CA 1
ATOM 795 C C . THR A 1 104 ? -17.152 -9.099 15.671 1.00 90.12 104 THR A C 1
ATOM 797 O O . THR A 1 104 ? -17.035 -8.305 16.601 1.00 90.12 104 THR A O 1
ATOM 800 N N . ASP A 1 105 ? -18.216 -9.101 14.858 1.00 87.81 105 ASP A N 1
ATOM 801 C CA . ASP A 1 105 ? -19.296 -8.104 14.906 1.00 87.81 105 ASP A CA 1
ATOM 802 C C . ASP A 1 105 ? -18.754 -6.661 14.950 1.00 87.81 105 ASP A C 1
ATOM 804 O O . ASP A 1 105 ? -19.250 -5.805 15.682 1.00 87.81 105 ASP A O 1
ATOM 808 N N . TYR A 1 106 ? -17.683 -6.394 14.193 1.00 83.50 106 TYR A N 1
ATOM 809 C CA . TYR A 1 106 ? -16.950 -5.120 14.161 1.00 83.50 106 TYR A CA 1
ATOM 810 C C . TYR A 1 106 ? -16.287 -4.698 15.491 1.00 83.50 106 TYR A C 1
ATOM 812 O O . TYR A 1 106 ? -15.670 -3.633 15.567 1.00 83.50 106 TYR A O 1
ATOM 820 N N . VAL A 1 107 ? -16.311 -5.545 16.524 1.00 87.06 107 VAL A N 1
ATOM 821 C CA . VAL A 1 107 ? -15.583 -5.359 17.787 1.00 87.06 107 VAL A CA 1
ATOM 822 C C . VAL A 1 107 ? -14.268 -6.136 17.729 1.00 87.06 107 VAL A C 1
ATOM 824 O O . VAL A 1 107 ? -14.101 -7.201 18.321 1.00 87.06 107 VAL A O 1
ATOM 827 N N . VAL A 1 108 ? -13.304 -5.598 16.979 1.00 86.88 108 VAL A N 1
ATOM 828 C CA . VAL A 1 108 ? -12.037 -6.287 16.702 1.00 86.88 108 VAL A CA 1
ATOM 829 C C . VAL A 1 108 ? -11.072 -6.190 17.898 1.00 86.88 108 VAL A C 1
ATOM 831 O O . VAL A 1 108 ? -10.683 -5.085 18.286 1.00 86.88 108 VAL A O 1
ATOM 834 N N . PRO A 1 109 ? -10.602 -7.319 18.463 1.00 91.12 109 PRO A N 1
ATOM 835 C CA . PRO A 1 109 ? -9.526 -7.328 19.452 1.00 91.12 109 PRO A CA 1
ATOM 836 C C . PRO A 1 109 ? -8.218 -6.747 18.896 1.00 91.12 109 PRO A C 1
ATOM 838 O O . PRO A 1 109 ? -7.866 -7.011 17.749 1.00 91.12 109 PRO A O 1
ATOM 841 N N . ASN A 1 110 ? -7.427 -6.058 19.726 1.00 90.81 110 ASN A N 1
ATOM 842 C CA . ASN A 1 110 ? -6.208 -5.353 19.289 1.00 90.81 110 ASN A CA 1
ATOM 843 C C . ASN A 1 110 ? -5.231 -6.211 18.462 1.00 90.81 110 ASN A C 1
ATOM 845 O O . ASN A 1 110 ? -4.685 -5.735 17.474 1.00 90.81 110 ASN A O 1
ATOM 849 N N . HIS A 1 111 ? -5.031 -7.483 18.817 1.00 92.31 111 HIS A N 1
ATOM 850 C CA . HIS A 1 111 ? -4.139 -8.371 18.063 1.00 92.31 111 HIS A CA 1
ATOM 851 C C . HIS A 1 111 ? -4.685 -8.698 16.661 1.00 92.31 111 HIS A C 1
ATOM 853 O O . HIS A 1 111 ? -3.933 -8.678 15.689 1.00 92.31 111 HIS A O 1
ATOM 859 N N . LEU A 1 112 ? -5.996 -8.948 16.535 1.00 93.75 112 LEU A N 1
ATOM 860 C CA . LEU A 1 112 ? -6.651 -9.143 15.237 1.00 93.75 112 LEU A CA 1
ATOM 861 C C . LEU A 1 112 ? -6.690 -7.846 14.432 1.00 93.75 112 LEU A C 1
ATOM 863 O O . LEU A 1 112 ? -6.593 -7.894 13.208 1.00 93.75 112 LEU A O 1
ATOM 867 N N . LEU A 1 113 ? -6.769 -6.696 15.102 1.00 92.25 113 LEU A N 1
ATOM 868 C CA . LEU A 1 113 ? -6.714 -5.387 14.468 1.00 92.25 113 LEU A CA 1
ATOM 869 C C . LEU A 1 113 ? -5.342 -5.129 13.839 1.00 92.25 113 LEU A C 1
ATOM 871 O O . LEU A 1 113 ? -5.278 -4.765 12.667 1.00 92.25 113 LEU A O 1
ATOM 8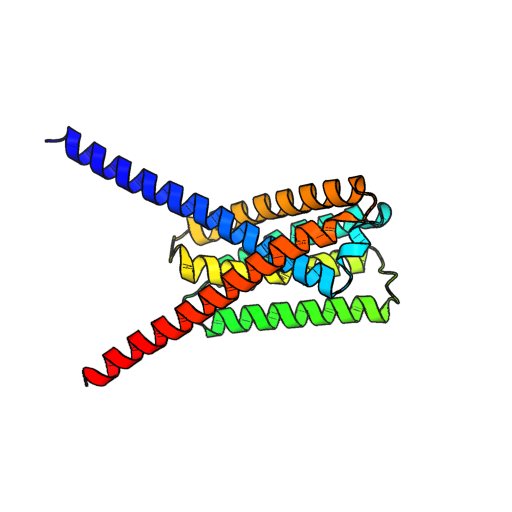75 N N . THR A 1 114 ? -4.248 -5.396 14.561 1.00 94.88 114 THR A N 1
ATOM 876 C CA . THR A 1 114 ? -2.884 -5.306 14.014 1.00 94.88 114 THR A CA 1
ATOM 877 C C . THR A 1 114 ? -2.699 -6.246 12.825 1.00 94.88 114 THR A C 1
ATOM 879 O O . THR A 1 114 ? -2.179 -5.834 11.790 1.00 94.88 114 THR A O 1
ATOM 882 N N . ILE A 1 115 ? -3.165 -7.496 12.927 1.00 96.12 115 ILE A N 1
ATOM 883 C CA . ILE A 1 115 ? -3.081 -8.465 11.823 1.00 96.12 115 ILE A CA 1
ATOM 884 C C . ILE A 1 115 ? -3.898 -7.985 10.616 1.00 96.12 115 ILE A C 1
ATOM 886 O O . ILE A 1 115 ? -3.409 -8.025 9.489 1.00 96.12 115 ILE A O 1
ATOM 890 N N . SER A 1 116 ? -5.107 -7.473 10.837 1.00 94.50 116 SER A N 1
ATOM 891 C CA . SER A 1 116 ? -5.967 -6.941 9.773 1.00 94.50 116 SER A CA 1
ATOM 892 C C . SER A 1 116 ? -5.346 -5.715 9.100 1.00 94.50 116 SER A C 1
ATOM 894 O O . SER A 1 116 ? -5.349 -5.626 7.873 1.00 94.50 116 SER A O 1
ATOM 896 N N . ALA A 1 117 ? -4.720 -4.829 9.879 1.00 93.94 117 ALA A N 1
ATOM 897 C CA . ALA A 1 117 ? -3.964 -3.688 9.372 1.00 93.94 117 ALA A CA 1
ATOM 898 C C . ALA A 1 117 ? -2.750 -4.123 8.527 1.00 93.94 117 ALA A C 1
ATOM 900 O O . ALA A 1 117 ? -2.483 -3.535 7.481 1.00 93.94 117 ALA A O 1
ATOM 901 N N . ILE A 1 118 ? -2.049 -5.196 8.912 1.00 96.50 118 ILE A N 1
ATOM 902 C CA . ILE A 1 118 ? -0.990 -5.778 8.072 1.00 96.50 118 ILE A CA 1
ATOM 903 C C . ILE A 1 118 ? -1.587 -6.300 6.759 1.00 96.50 118 ILE A C 1
ATOM 905 O O . ILE A 1 118 ? -1.065 -6.004 5.685 1.00 96.50 118 ILE A O 1
ATOM 909 N N . MET A 1 119 ? -2.683 -7.059 6.830 1.00 96.06 119 MET A N 1
ATOM 910 C CA . MET A 1 119 ? -3.314 -7.687 5.666 1.00 96.06 119 MET A CA 1
ATOM 911 C C . MET A 1 119 ? -3.861 -6.667 4.664 1.00 96.06 119 MET A C 1
ATOM 913 O O . MET A 1 119 ? -3.677 -6.846 3.460 1.00 96.06 119 MET A O 1
ATOM 917 N N . ILE A 1 120 ? -4.478 -5.573 5.117 1.00 93.19 120 ILE A N 1
ATOM 918 C CA . ILE A 1 120 ? -5.012 -4.547 4.209 1.00 93.19 120 ILE A CA 1
ATOM 919 C C . ILE A 1 120 ? -3.892 -3.784 3.477 1.00 93.19 120 ILE A C 1
ATOM 921 O O . ILE A 1 120 ? -4.039 -3.429 2.306 1.00 93.19 120 ILE A O 1
ATOM 925 N N . CYS A 1 121 ? -2.706 -3.661 4.089 1.00 95.31 121 CYS A N 1
ATOM 926 C CA . CYS A 1 121 ? -1.497 -3.158 3.429 1.00 95.31 121 CYS A CA 1
ATOM 927 C C . CYS A 1 121 ? -0.960 -4.071 2.314 1.00 95.31 121 CYS A C 1
ATOM 929 O O . CYS A 1 121 ? -0.052 -3.668 1.584 1.00 95.31 121 CYS A O 1
ATOM 931 N N . SER A 1 122 ? -1.529 -5.261 2.100 1.00 95.06 122 SER A N 1
ATOM 932 C CA . SER A 1 122 ? -1.181 -6.114 0.957 1.00 95.06 122 SER A CA 1
ATOM 933 C C . SER A 1 122 ? -1.357 -5.432 -0.399 1.00 95.06 122 SER A C 1
ATOM 935 O O . SER A 1 122 ? -0.713 -5.841 -1.361 1.00 95.06 122 SER A O 1
ATOM 937 N N . MET A 1 123 ? -2.152 -4.364 -0.499 1.00 90.69 123 MET A N 1
ATOM 938 C CA . MET A 1 123 ? -2.322 -3.569 -1.723 1.00 90.69 123 MET A CA 1
ATOM 939 C C . MET A 1 123 ? -1.035 -2.865 -2.191 1.00 90.69 123 MET A C 1
ATOM 941 O O . MET A 1 123 ? -0.884 -2.558 -3.376 1.00 90.69 123 MET A O 1
ATOM 945 N N . PHE A 1 124 ? -0.055 -2.680 -1.300 1.00 93.75 124 PHE A N 1
ATOM 946 C CA . PHE A 1 124 ? 1.267 -2.163 -1.664 1.00 93.75 124 PHE A CA 1
ATOM 947 C C . PHE A 1 124 ? 2.038 -3.116 -2.584 1.00 93.75 124 PHE A C 1
ATOM 949 O O . PHE A 1 124 ? 2.844 -2.667 -3.401 1.00 93.75 124 PHE A O 1
ATOM 956 N N . LEU A 1 125 ? 1.768 -4.422 -2.498 1.00 94.19 125 LEU A N 1
ATOM 957 C CA . LEU A 1 125 ? 2.421 -5.444 -3.312 1.00 94.19 125 LEU A CA 1
ATOM 958 C C . LEU A 1 125 ? 2.197 -5.202 -4.819 1.00 94.19 125 LEU A C 1
ATOM 960 O O . LEU A 1 125 ? 3.181 -4.926 -5.518 1.00 94.19 125 LEU A O 1
ATOM 964 N N . PRO A 1 126 ? 0.957 -5.249 -5.349 1.00 90.81 126 PRO A N 1
ATOM 965 C CA . PRO A 1 126 ? 0.713 -5.010 -6.768 1.00 90.81 126 PRO A CA 1
ATOM 966 C C . PRO A 1 126 ? 1.041 -3.570 -7.183 1.00 90.81 126 PRO A C 1
ATOM 968 O O . PRO A 1 126 ? 1.540 -3.367 -8.291 1.00 90.81 126 PRO A O 1
ATOM 971 N N . ALA A 1 127 ? 0.855 -2.575 -6.305 1.00 89.56 127 ALA A N 1
ATOM 972 C CA . ALA A 1 127 ? 1.199 -1.183 -6.603 1.00 89.56 127 ALA A CA 1
ATOM 973 C C . ALA A 1 127 ? 2.702 -1.003 -6.891 1.00 89.56 127 ALA A C 1
ATOM 975 O O . ALA A 1 127 ? 3.075 -0.365 -7.881 1.00 89.56 127 ALA A O 1
ATOM 976 N N . LEU A 1 128 ? 3.583 -1.614 -6.088 1.00 90.88 128 LEU A N 1
ATOM 977 C CA . LEU A 1 128 ? 5.027 -1.556 -6.334 1.00 90.88 128 LEU A CA 1
ATOM 978 C C . LEU A 1 128 ? 5.482 -2.463 -7.476 1.00 90.88 128 LEU A C 1
ATOM 980 O O . LEU A 1 128 ? 6.376 -2.067 -8.230 1.00 90.88 128 LEU A O 1
ATOM 984 N N . GLN A 1 129 ? 4.876 -3.640 -7.654 1.00 88.94 129 GLN A N 1
ATOM 985 C CA . GLN A 1 129 ? 5.142 -4.479 -8.829 1.00 88.94 129 GLN A CA 1
ATOM 986 C C . GLN A 1 129 ? 4.843 -3.708 -10.121 1.00 88.94 129 GLN A C 1
ATOM 988 O O . GLN A 1 129 ? 5.657 -3.699 -11.055 1.00 88.94 129 GLN A O 1
ATOM 993 N N . PHE A 1 130 ? 3.705 -3.011 -10.150 1.00 84.62 130 PHE A N 1
ATOM 994 C CA . PHE A 1 130 ? 3.304 -2.151 -11.251 1.00 84.62 130 PHE A CA 1
ATOM 995 C C . PHE A 1 130 ? 4.265 -0.968 -11.416 1.00 84.62 130 PHE A C 1
ATOM 997 O O . PHE A 1 130 ? 4.868 -0.808 -12.474 1.00 84.62 130 PHE A O 1
ATOM 1004 N N . GLY A 1 131 ? 4.505 -0.186 -10.362 1.00 80.81 131 GLY A N 1
ATOM 1005 C CA . GLY A 1 131 ? 5.386 0.981 -10.415 1.00 80.81 131 GLY A CA 1
ATOM 1006 C C . GLY A 1 131 ? 6.811 0.659 -10.883 1.00 80.81 131 GLY A C 1
ATOM 1007 O O . GLY A 1 131 ? 7.377 1.363 -11.726 1.00 80.81 131 GLY A O 1
ATOM 1008 N N . ARG A 1 132 ? 7.383 -0.457 -10.409 1.00 80.38 132 ARG A N 1
ATOM 1009 C CA . ARG A 1 132 ? 8.719 -0.920 -10.815 1.00 80.38 132 ARG A CA 1
ATOM 1010 C C . ARG A 1 132 ? 8.750 -1.361 -12.281 1.00 80.38 132 ARG A C 1
ATOM 1012 O O . ARG A 1 132 ? 9.686 -1.009 -13.004 1.00 80.38 132 ARG A O 1
ATOM 1019 N N . SER A 1 133 ? 7.758 -2.133 -12.724 1.00 75.31 133 SER A N 1
ATOM 1020 C CA . SER A 1 133 ? 7.704 -2.664 -14.094 1.00 75.31 133 SER A CA 1
ATOM 1021 C C . SER A 1 133 ? 7.367 -1.592 -15.136 1.00 75.31 133 SER A C 1
ATOM 1023 O O . SER A 1 133 ? 7.942 -1.611 -16.229 1.00 75.31 133 SER A O 1
ATOM 1025 N N . ALA A 1 134 ? 6.501 -0.639 -14.784 1.00 68.62 134 ALA A N 1
ATOM 1026 C CA . ALA A 1 134 ? 5.976 0.379 -15.681 1.00 68.62 134 ALA A CA 1
ATOM 1027 C C . ALA A 1 134 ? 6.835 1.636 -15.799 1.00 68.62 134 ALA A C 1
ATOM 1029 O O . ALA A 1 134 ? 7.054 2.123 -16.910 1.00 68.62 134 ALA A O 1
ATOM 1030 N N . LEU A 1 135 ? 7.319 2.168 -14.676 1.00 66.50 135 LEU A N 1
ATOM 1031 C CA . LEU A 1 135 ? 7.819 3.544 -14.633 1.00 66.50 135 LEU A CA 1
ATOM 1032 C C . LEU A 1 135 ? 9.351 3.634 -14.517 1.00 66.50 135 LEU A C 1
ATOM 1034 O O . LEU A 1 135 ? 9.954 4.562 -15.070 1.00 66.50 135 LEU A O 1
ATOM 1038 N N . LEU A 1 136 ? 9.994 2.655 -13.861 1.00 63.97 136 LEU A N 1
ATOM 1039 C CA . LEU A 1 136 ? 11.422 2.718 -13.498 1.00 63.97 136 LEU A CA 1
ATOM 1040 C C . LEU A 1 136 ? 12.337 1.726 -14.231 1.00 63.97 136 LEU A C 1
ATOM 1042 O O . LEU A 1 136 ? 13.527 2.009 -14.378 1.00 63.97 136 LEU A O 1
ATOM 1046 N N . GLY A 1 137 ? 11.828 0.585 -14.705 1.00 60.69 137 GLY A N 1
ATOM 1047 C CA . GLY A 1 137 ? 12.672 -0.475 -15.273 1.00 60.69 137 GLY A CA 1
ATOM 1048 C C . GLY A 1 137 ? 13.540 -1.187 -14.217 1.00 60.69 137 GLY A C 1
ATOM 1049 O O . GLY A 1 137 ? 13.343 -1.037 -13.011 1.00 60.69 137 GLY A O 1
ATOM 1050 N N . SER A 1 138 ? 14.507 -2.014 -14.642 1.00 59.47 138 SER A N 1
ATOM 1051 C CA . SER A 1 138 ? 15.342 -2.819 -13.730 1.00 59.47 138 SER A CA 1
ATOM 1052 C C . SER A 1 138 ? 16.466 -1.998 -13.078 1.00 59.47 138 SER A C 1
ATOM 1054 O O . SER A 1 138 ? 17.639 -2.178 -13.393 1.00 59.47 138 SER A O 1
ATOM 1056 N N . GLN A 1 139 ? 16.134 -1.101 -12.146 1.00 63.59 139 GLN A N 1
ATOM 1057 C CA . GLN A 1 139 ? 17.119 -0.262 -11.441 1.00 63.59 139 GLN A CA 1
ATOM 1058 C C . GLN A 1 139 ? 17.904 -0.983 -10.323 1.00 63.59 139 GLN A C 1
ATOM 1060 O O . GLN A 1 139 ? 18.018 -0.461 -9.215 1.00 63.59 139 GLN A O 1
ATOM 1065 N N . GLY A 1 140 ? 18.445 -2.179 -10.587 1.00 71.88 140 GLY A N 1
ATOM 1066 C CA . GLY A 1 140 ? 19.381 -2.877 -9.687 1.00 71.88 140 GLY A CA 1
ATOM 1067 C C . GLY A 1 140 ? 18.995 -2.845 -8.196 1.00 71.88 140 GLY A C 1
ATOM 1068 O O . GLY A 1 140 ? 17.847 -3.111 -7.835 1.00 71.88 140 GLY A O 1
ATOM 1069 N N . LEU A 1 141 ? 19.954 -2.500 -7.327 1.00 74.31 141 LEU A N 1
ATOM 1070 C CA . LEU A 1 141 ? 19.761 -2.397 -5.871 1.00 74.31 141 LEU A CA 1
ATOM 1071 C C . LEU A 1 141 ? 18.833 -1.231 -5.471 1.00 74.31 141 LEU A C 1
ATOM 1073 O O . LEU A 1 141 ? 18.036 -1.355 -4.543 1.00 74.31 141 LEU A O 1
ATOM 1077 N N . ARG A 1 142 ? 18.894 -0.109 -6.202 1.00 78.38 142 ARG A N 1
ATOM 1078 C CA . ARG A 1 142 ? 18.105 1.104 -5.924 1.00 78.38 142 ARG A CA 1
ATOM 1079 C C . ARG A 1 142 ? 16.604 0.851 -6.077 1.00 78.38 142 ARG A C 1
ATOM 1081 O O . ARG A 1 142 ? 15.818 1.299 -5.252 1.00 78.38 142 ARG A O 1
ATOM 1088 N N . GLY A 1 143 ? 16.217 0.078 -7.088 1.00 78.31 143 GLY A N 1
ATOM 1089 C CA . GLY A 1 143 ? 14.840 -0.365 -7.279 1.00 78.31 143 GLY A CA 1
ATOM 1090 C C . GLY A 1 143 ? 14.392 -1.380 -6.228 1.00 78.31 143 GLY A C 1
ATOM 1091 O O . GLY A 1 143 ? 13.250 -1.313 -5.800 1.00 78.31 143 GLY A O 1
ATOM 1092 N N . LYS A 1 144 ? 15.279 -2.283 -5.786 1.00 84.25 144 LYS A N 1
ATOM 1093 C CA . LYS A 1 144 ? 14.945 -3.373 -4.849 1.00 84.25 144 LYS A CA 1
ATOM 1094 C C . LYS A 1 144 ? 14.865 -2.953 -3.380 1.00 84.25 144 LYS A C 1
ATOM 1096 O O . LYS A 1 144 ? 14.103 -3.555 -2.639 1.00 84.25 144 LYS A O 1
ATOM 1101 N N . VAL A 1 145 ? 15.649 -1.957 -2.962 1.00 88.38 145 VAL A N 1
ATOM 1102 C CA . VAL A 1 145 ? 15.779 -1.580 -1.541 1.00 88.38 145 VAL A CA 1
ATOM 1103 C C . VAL A 1 145 ? 15.378 -0.130 -1.294 1.00 88.38 145 VAL A C 1
ATOM 1105 O O . VAL A 1 145 ? 14.526 0.140 -0.456 1.00 88.38 145 VAL A O 1
ATOM 1108 N N . VAL A 1 146 ? 15.948 0.815 -2.047 1.00 89.31 146 VAL A N 1
ATOM 1109 C CA . VAL A 1 146 ? 15.730 2.251 -1.793 1.00 89.31 146 VAL A CA 1
ATOM 1110 C C . VAL A 1 146 ? 14.313 2.679 -2.168 1.00 89.31 146 VAL A C 1
ATOM 1112 O O . VAL A 1 146 ? 13.687 3.429 -1.428 1.00 89.31 146 VAL A O 1
ATOM 1115 N N . LEU A 1 147 ? 13.789 2.187 -3.293 1.00 88.56 147 LEU A N 1
ATOM 1116 C CA . LEU A 1 147 ? 12.422 2.480 -3.721 1.00 88.56 147 LEU A CA 1
ATOM 1117 C C . LEU A 1 147 ? 11.365 2.015 -2.702 1.00 88.56 147 LEU A C 1
ATOM 1119 O O . LEU A 1 147 ? 10.593 2.867 -2.271 1.00 88.56 147 LEU A O 1
ATOM 1123 N N . PRO A 1 148 ? 11.298 0.731 -2.287 1.00 93.56 148 PRO A N 1
ATOM 1124 C CA . PRO A 1 148 ? 10.289 0.313 -1.316 1.00 93.56 148 PRO A CA 1
ATOM 1125 C C . PRO A 1 148 ? 10.452 1.004 0.035 1.00 93.56 148 PRO A C 1
ATOM 1127 O O . PRO A 1 148 ? 9.443 1.332 0.648 1.00 93.56 148 PRO A O 1
ATOM 1130 N N . LEU A 1 149 ? 11.682 1.300 0.468 1.00 94.00 149 LEU A N 1
ATOM 1131 C CA . LEU A 1 149 ? 11.934 2.082 1.680 1.00 94.00 149 LEU A CA 1
ATOM 1132 C C . LEU A 1 149 ? 11.334 3.493 1.576 1.00 94.00 149 LEU A C 1
ATOM 1134 O O . LEU A 1 149 ? 10.576 3.905 2.451 1.00 94.00 149 LEU A O 1
ATOM 1138 N N . ALA A 1 150 ? 11.634 4.215 0.493 1.00 90.00 150 ALA A N 1
ATOM 1139 C CA . ALA A 1 150 ? 11.140 5.571 0.277 1.00 90.00 150 ALA A CA 1
ATOM 1140 C C . ALA A 1 150 ? 9.612 5.612 0.131 1.00 90.00 150 ALA A C 1
ATOM 1142 O O . ALA A 1 150 ? 8.966 6.469 0.731 1.00 90.00 150 ALA A O 1
ATOM 1143 N N . VAL A 1 151 ? 9.030 4.663 -0.614 1.00 91.81 151 VAL A N 1
ATOM 1144 C CA . VAL A 1 151 ? 7.571 4.541 -0.743 1.00 91.81 151 VAL A CA 1
ATOM 1145 C C . VAL A 1 151 ? 6.931 4.234 0.608 1.00 91.81 151 VAL A C 1
ATOM 1147 O O . VAL A 1 151 ? 5.934 4.866 0.943 1.00 91.81 151 VAL A O 1
ATOM 1150 N N . SER A 1 152 ? 7.512 3.332 1.404 1.00 95.62 152 SER A N 1
ATOM 1151 C CA . SER A 1 152 ? 6.961 2.977 2.717 1.00 95.62 152 SER A CA 1
ATOM 1152 C C . SER A 1 152 ? 6.938 4.176 3.657 1.00 95.62 152 SER A C 1
ATOM 1154 O O . SER A 1 152 ? 5.894 4.490 4.216 1.00 95.62 152 SER A O 1
ATOM 1156 N N . ILE A 1 153 ? 8.061 4.895 3.777 1.00 94.44 153 ILE A N 1
ATOM 1157 C CA . ILE A 1 153 ? 8.161 6.086 4.633 1.00 94.44 153 ILE A CA 1
ATOM 1158 C C . ILE A 1 153 ? 7.160 7.152 4.186 1.00 94.44 153 ILE A C 1
ATOM 1160 O O . ILE A 1 153 ? 6.415 7.678 5.010 1.00 94.44 153 ILE A O 1
ATOM 1164 N N . LEU A 1 154 ? 7.113 7.452 2.885 1.00 91.25 154 LEU A N 1
AT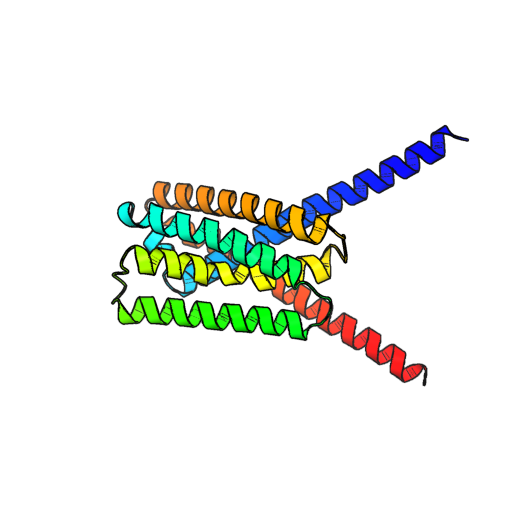OM 1165 C CA . LEU A 1 154 ? 6.207 8.467 2.358 1.00 91.25 154 LEU A CA 1
ATOM 1166 C C . LEU A 1 154 ? 4.739 8.085 2.592 1.00 91.25 154 LEU A C 1
ATOM 1168 O O . LEU A 1 154 ? 3.946 8.930 2.989 1.00 91.25 154 LEU A O 1
ATOM 1172 N N . SER A 1 155 ? 4.393 6.811 2.417 1.00 91.50 155 SER A N 1
ATOM 1173 C CA . SER A 1 155 ? 3.027 6.319 2.615 1.00 91.50 155 SER A CA 1
ATOM 1174 C C . SER A 1 155 ? 2.622 6.332 4.088 1.00 91.50 155 SER A C 1
ATOM 1176 O O . SER A 1 155 ? 1.532 6.789 4.408 1.00 91.50 155 SER A O 1
ATOM 1178 N N . ILE A 1 156 ? 3.518 5.940 5.002 1.00 92.88 156 ILE A N 1
ATOM 1179 C CA . ILE A 1 156 ? 3.294 6.052 6.453 1.00 92.88 156 ILE A CA 1
ATOM 1180 C C . ILE A 1 156 ? 3.051 7.514 6.848 1.00 92.88 156 ILE A C 1
ATOM 1182 O O . ILE A 1 156 ? 2.131 7.789 7.613 1.00 92.88 156 ILE A O 1
ATOM 1186 N N . ILE A 1 157 ? 3.824 8.459 6.300 1.00 89.06 157 ILE A N 1
ATOM 1187 C CA . ILE A 1 157 ? 3.622 9.896 6.542 1.00 89.06 157 ILE A CA 1
ATOM 1188 C C . ILE A 1 157 ? 2.252 10.351 6.026 1.00 89.06 157 ILE A C 1
ATOM 1190 O O . ILE A 1 157 ? 1.547 11.058 6.743 1.00 89.06 157 ILE A O 1
ATOM 1194 N N . ILE A 1 158 ? 1.853 9.941 4.815 1.00 87.06 158 ILE A N 1
ATOM 1195 C CA . ILE A 1 158 ? 0.540 10.289 4.246 1.00 87.06 158 ILE A CA 1
ATOM 1196 C C . ILE A 1 158 ? -0.589 9.714 5.111 1.00 87.06 158 ILE A C 1
ATOM 1198 O O . ILE A 1 158 ? -1.545 10.430 5.414 1.00 87.06 158 ILE A O 1
ATOM 1202 N N . VAL A 1 159 ? -0.473 8.459 5.553 1.00 86.94 159 VAL A N 1
ATOM 1203 C CA . VAL A 1 159 ? -1.454 7.820 6.441 1.00 86.94 159 VAL A CA 1
ATOM 1204 C C . VAL A 1 159 ? -1.538 8.542 7.782 1.00 86.94 159 VAL A C 1
ATOM 1206 O O . VAL A 1 159 ? -2.633 8.901 8.206 1.00 86.94 159 VAL A O 1
ATOM 1209 N N . ALA A 1 160 ? -0.399 8.830 8.414 1.00 86.25 160 ALA A N 1
ATOM 1210 C CA . ALA A 1 160 ? -0.341 9.564 9.675 1.00 86.25 160 ALA A CA 1
ATOM 1211 C C . ALA A 1 160 ? -0.968 10.960 9.559 1.00 86.25 160 ALA A C 1
ATOM 1213 O O . ALA A 1 160 ? -1.794 11.345 10.383 1.00 86.25 160 ALA A O 1
ATOM 1214 N N . TYR A 1 161 ? -0.624 11.701 8.505 1.00 84.25 161 TYR A N 1
ATOM 1215 C CA . TYR A 1 161 ? -1.190 13.021 8.243 1.00 84.25 161 TYR A CA 1
ATOM 1216 C C . TYR A 1 161 ? -2.709 12.965 8.035 1.00 84.25 161 TYR A C 1
ATOM 1218 O O . TYR A 1 161 ? -3.447 13.764 8.611 1.00 84.25 161 TYR A O 1
ATOM 1226 N N . SER A 1 162 ? -3.180 11.984 7.265 1.00 79.81 162 SER A N 1
ATOM 1227 C CA . SER A 1 162 ? -4.607 11.790 6.997 1.00 79.81 162 SER A CA 1
ATOM 1228 C C . SER A 1 162 ? -5.376 11.402 8.262 1.00 79.81 162 SER A C 1
ATOM 1230 O O . SER A 1 162 ? -6.459 11.930 8.494 1.00 79.81 162 SER A O 1
ATOM 1232 N N . ALA A 1 163 ? -4.801 10.556 9.122 1.00 79.25 163 ALA A N 1
ATOM 1233 C CA . ALA A 1 163 ? -5.392 10.197 10.410 1.00 79.25 163 ALA A CA 1
ATOM 1234 C C . ALA A 1 163 ? -5.532 11.416 11.338 1.00 79.25 163 ALA A C 1
ATOM 1236 O O . ALA A 1 163 ? -6.590 11.617 11.927 1.00 79.25 163 ALA A O 1
ATOM 1237 N N . VAL A 1 164 ? -4.513 12.285 11.401 1.00 80.31 164 VAL A N 1
ATOM 1238 C CA . VAL A 1 164 ? -4.578 13.537 12.177 1.00 80.31 164 VAL A CA 1
ATOM 1239 C C . VAL A 1 164 ? -5.672 14.467 11.649 1.00 80.31 164 VAL A C 1
ATOM 1241 O O . VAL A 1 164 ? -6.389 15.083 12.437 1.00 80.31 164 VAL A O 1
ATOM 1244 N N . ILE A 1 165 ? -5.818 14.591 10.325 1.00 78.19 165 ILE A N 1
ATOM 1245 C CA . ILE A 1 165 ? -6.908 15.381 9.732 1.00 78.19 165 ILE A CA 1
ATOM 1246 C C . ILE A 1 165 ? -8.263 14.767 10.078 1.00 78.19 165 ILE A C 1
ATOM 1248 O O . ILE A 1 165 ? -9.172 15.496 10.471 1.00 78.19 165 ILE A O 1
ATOM 1252 N N . TYR A 1 166 ? -8.399 13.448 9.952 1.00 75.25 166 TYR A N 1
ATOM 1253 C CA . TYR A 1 166 ? -9.637 12.736 10.247 1.00 75.25 166 TYR A CA 1
ATOM 1254 C C . TYR A 1 166 ? -10.092 12.967 11.685 1.00 75.25 166 TYR A C 1
ATOM 1256 O O . TYR A 1 166 ? -11.226 13.397 11.902 1.00 75.25 166 TYR A O 1
ATOM 1264 N N . GLU A 1 167 ? -9.185 12.789 12.645 1.00 76.56 167 GLU A N 1
ATOM 1265 C CA . GLU A 1 167 ? -9.439 13.046 14.061 1.00 76.56 167 GLU A CA 1
ATOM 1266 C C . GLU A 1 167 ? -9.842 14.509 14.301 1.00 76.56 167 GLU A C 1
ATOM 1268 O O . GLU A 1 167 ? -10.892 14.776 14.886 1.00 76.56 167 GLU A O 1
ATOM 1273 N N . LYS A 1 168 ? -9.075 15.472 13.767 1.00 78.19 168 LYS A N 1
ATOM 1274 C CA . LYS A 1 168 ? -9.375 16.910 13.907 1.00 78.19 168 LYS A CA 1
ATOM 1275 C C . LYS A 1 168 ? -10.686 17.331 13.247 1.00 78.19 168 LYS A C 1
ATOM 1277 O O . LYS A 1 168 ? -11.291 18.306 13.680 1.00 78.19 168 LYS A O 1
ATOM 1282 N N . SER A 1 169 ? -11.124 16.617 12.214 1.00 72.88 169 SER A N 1
ATOM 1283 C CA . SER A 1 169 ? -12.406 16.851 11.543 1.00 72.88 169 SER A CA 1
ATOM 1284 C C . SER A 1 169 ? -13.604 16.228 12.267 1.00 72.88 169 SER A C 1
ATOM 1286 O O . SER A 1 169 ? -14.703 16.206 11.717 1.00 72.88 169 SER A O 1
ATOM 1288 N N . GLY A 1 170 ? -13.413 15.669 13.467 1.00 71.25 170 GLY A N 1
ATOM 1289 C CA . GLY A 1 170 ? -14.481 14.961 14.172 1.00 71.25 170 GLY A CA 1
ATOM 1290 C C . GLY A 1 170 ? -14.976 13.743 13.394 1.00 71.25 170 GLY A C 1
ATOM 1291 O O . GLY A 1 170 ? -16.158 13.429 13.447 1.00 71.25 170 GLY A O 1
ATOM 1292 N N . GLN A 1 171 ? -14.080 13.093 12.641 1.00 71.94 171 GLN A N 1
ATOM 1293 C CA . GLN A 1 171 ? -14.351 11.869 11.884 1.00 71.94 171 GLN A CA 1
ATOM 1294 C C . GLN A 1 171 ? -15.343 12.023 10.715 1.00 71.94 171 GLN A C 1
ATOM 1296 O O . GLN A 1 171 ? -15.941 11.048 10.271 1.00 71.94 171 GLN A O 1
ATOM 1301 N N . SER A 1 172 ? -15.503 13.240 10.183 1.00 65.44 172 SER A N 1
ATOM 1302 C CA . SER A 1 172 ? -16.498 13.537 9.138 1.00 65.44 172 SER A CA 1
ATOM 1303 C C . SER A 1 172 ? -15.911 13.764 7.736 1.00 65.44 172 SER A C 1
ATOM 1305 O O . SER A 1 172 ? -16.526 13.369 6.750 1.00 65.44 172 SER A O 1
ATOM 1307 N N . ASN A 1 173 ? -14.705 14.336 7.618 1.00 61.56 173 ASN A N 1
ATOM 1308 C CA . ASN A 1 173 ? -14.199 14.845 6.328 1.00 61.56 173 ASN A CA 1
ATOM 1309 C C . ASN A 1 173 ? -13.248 13.914 5.571 1.00 61.56 173 ASN A C 1
ATOM 1311 O O . ASN A 1 173 ? -12.877 14.208 4.432 1.00 61.56 173 ASN A O 1
ATOM 1315 N N . LEU A 1 174 ? -12.812 12.804 6.170 1.00 61.12 174 LEU A N 1
ATOM 1316 C CA . LEU A 1 174 ? -11.856 11.932 5.487 1.00 61.12 174 LEU A CA 1
ATOM 1317 C C . LEU A 1 174 ? -12.498 11.264 4.256 1.00 61.12 174 LEU A C 1
ATOM 1319 O O . LEU A 1 174 ? -11.787 11.021 3.289 1.00 61.12 174 LEU A O 1
ATOM 1323 N N . ALA A 1 175 ? -13.824 11.072 4.236 1.00 57.28 175 ALA A N 1
ATOM 1324 C CA . ALA A 1 175 ? -14.544 10.502 3.098 1.00 57.28 175 ALA A CA 1
ATOM 1325 C C . ALA A 1 175 ? -14.470 11.390 1.840 1.00 57.28 175 ALA A C 1
ATOM 1327 O O . ALA A 1 175 ? -14.254 10.875 0.747 1.00 57.28 175 ALA A O 1
ATOM 1328 N N . GLU A 1 176 ? -14.570 12.720 1.971 1.00 58.41 176 GLU A N 1
ATOM 1329 C CA . GLU A 1 176 ? -14.445 13.637 0.825 1.00 58.41 176 GLU A CA 1
ATOM 1330 C C . GLU A 1 176 ? -13.019 13.651 0.264 1.00 58.41 176 GLU A C 1
ATOM 1332 O O . GLU A 1 176 ? -12.820 13.465 -0.937 1.00 58.41 176 GLU A O 1
ATOM 1337 N N . ILE A 1 177 ? -12.013 13.811 1.130 1.00 56.50 177 ILE A N 1
ATOM 1338 C CA . ILE A 1 177 ? -10.602 13.862 0.715 1.00 56.50 177 ILE A CA 1
ATOM 1339 C C . ILE A 1 177 ? -10.177 12.531 0.084 1.00 56.50 177 ILE A C 1
ATOM 1341 O O . ILE A 1 177 ? -9.502 12.519 -0.948 1.00 56.50 177 ILE A O 1
ATOM 1345 N N . VAL A 1 178 ? -10.603 11.409 0.669 1.00 57.06 178 VAL A N 1
ATOM 1346 C CA . VAL A 1 178 ? -10.308 10.078 0.137 1.00 57.06 178 VAL A CA 1
ATOM 1347 C C . VAL A 1 178 ? -11.072 9.813 -1.152 1.00 57.06 178 VAL A C 1
ATOM 1349 O O . VAL A 1 178 ? -10.458 9.322 -2.087 1.00 57.06 178 VAL A O 1
ATOM 1352 N N . SER A 1 179 ? -12.329 10.244 -1.293 1.00 56.06 179 SER A N 1
ATOM 1353 C CA . SER A 1 179 ? -13.078 10.057 -2.545 1.00 56.06 179 SER A CA 1
ATOM 1354 C C . SER A 1 179 ? -12.390 10.705 -3.755 1.00 56.06 179 SER A C 1
ATOM 1356 O O . SER A 1 179 ? -12.282 10.091 -4.815 1.00 56.06 179 SER A O 1
ATOM 1358 N N . VAL A 1 180 ? -11.834 11.912 -3.599 1.00 58.28 180 VAL A N 1
ATOM 1359 C CA . VAL A 1 180 ? -11.096 12.598 -4.674 1.00 58.28 180 VAL A CA 1
ATOM 1360 C C . VAL A 1 180 ? -9.798 11.858 -5.013 1.00 58.28 180 VAL A C 1
ATOM 1362 O O . VAL A 1 180 ? -9.462 11.695 -6.191 1.00 58.28 180 VAL A O 1
ATOM 1365 N N . LEU A 1 181 ? -9.077 11.381 -3.995 1.00 55.00 181 LEU A N 1
ATOM 1366 C CA . LEU A 1 181 ? -7.852 10.599 -4.173 1.00 55.00 181 LEU A CA 1
ATOM 1367 C C . LEU A 1 181 ? -8.129 9.210 -4.778 1.00 55.00 181 LEU A C 1
ATOM 1369 O O . LEU A 1 181 ? -7.333 8.740 -5.590 1.00 55.00 181 LEU A O 1
ATOM 1373 N N . ASP A 1 182 ? -9.264 8.595 -4.449 1.00 52.69 182 ASP A N 1
ATOM 1374 C CA . ASP A 1 182 ? -9.730 7.303 -4.956 1.00 52.69 182 ASP A CA 1
ATOM 1375 C C . ASP A 1 182 ? -10.085 7.386 -6.441 1.00 52.69 182 ASP A C 1
ATOM 1377 O O . ASP A 1 182 ? -9.589 6.587 -7.240 1.00 52.69 182 ASP A O 1
ATOM 1381 N N . TYR A 1 183 ? -10.869 8.391 -6.854 1.00 56.22 183 TYR A N 1
ATOM 1382 C CA . TYR A 1 183 ? -11.190 8.596 -8.271 1.00 56.22 183 TYR A CA 1
ATOM 1383 C C . TYR A 1 183 ? -9.933 8.841 -9.106 1.00 56.22 183 TYR A C 1
ATOM 1385 O O . TYR A 1 183 ? -9.796 8.284 -10.199 1.00 56.22 183 TYR A O 1
ATOM 1393 N N . ALA A 1 184 ? -8.983 9.621 -8.585 1.00 53.66 184 ALA A N 1
ATOM 1394 C CA . ALA A 1 184 ? -7.713 9.861 -9.257 1.00 53.66 184 ALA A CA 1
ATOM 1395 C C . ALA A 1 184 ? -6.870 8.578 -9.361 1.00 53.66 184 ALA A C 1
ATOM 1397 O O . ALA A 1 184 ? -6.347 8.269 -10.433 1.00 53.66 184 ALA A O 1
ATOM 1398 N N . ALA A 1 185 ? -6.767 7.798 -8.282 1.00 53.97 185 ALA A N 1
ATOM 1399 C CA . ALA A 1 185 ? -5.993 6.561 -8.252 1.00 53.97 185 ALA A CA 1
ATOM 1400 C C . ALA A 1 185 ? -6.572 5.483 -9.175 1.00 53.97 185 ALA A C 1
ATOM 1402 O O . ALA A 1 185 ? -5.823 4.883 -9.951 1.00 53.97 185 ALA A O 1
ATOM 1403 N N . ILE A 1 186 ? -7.893 5.281 -9.156 1.00 56.03 186 ILE A N 1
ATOM 1404 C CA . ILE A 1 186 ? -8.595 4.339 -10.037 1.00 56.03 186 ILE A CA 1
ATOM 1405 C C . ILE A 1 186 ? -8.443 4.765 -11.500 1.00 56.03 186 ILE A C 1
ATOM 1407 O O . ILE A 1 186 ? -8.120 3.927 -12.343 1.00 56.03 186 ILE A O 1
ATOM 1411 N N . ALA A 1 187 ? -8.604 6.056 -11.813 1.00 58.53 187 ALA A N 1
ATOM 1412 C CA . ALA A 1 187 ? -8.418 6.565 -13.171 1.00 58.53 187 ALA A CA 1
ATOM 1413 C C . ALA A 1 187 ? -6.983 6.341 -13.676 1.00 58.53 187 ALA A C 1
ATOM 1415 O O . ALA A 1 187 ? -6.788 5.899 -14.811 1.00 58.53 187 ALA A O 1
ATOM 1416 N N . ILE A 1 188 ? -5.976 6.574 -12.827 1.00 58.72 188 ILE A N 1
ATOM 1417 C CA . ILE A 1 188 ? -4.565 6.327 -13.153 1.00 58.72 188 ILE A CA 1
ATOM 1418 C C . ILE A 1 188 ? -4.315 4.831 -13.381 1.00 58.72 188 ILE A C 1
ATOM 1420 O O . ILE A 1 188 ? -3.698 4.465 -14.383 1.00 58.72 188 ILE A O 1
ATOM 1424 N N . LEU A 1 189 ? -4.814 3.956 -12.503 1.00 55.31 189 LEU A N 1
ATOM 1425 C CA . LEU A 1 189 ? -4.670 2.502 -12.630 1.00 55.31 189 LEU A CA 1
ATOM 1426 C C . LEU A 1 189 ? -5.344 1.967 -13.899 1.00 55.31 189 LEU A C 1
ATOM 1428 O O . LEU A 1 189 ? -4.730 1.199 -14.640 1.00 55.31 189 LEU A O 1
ATOM 1432 N N . ALA A 1 190 ? -6.570 2.407 -14.184 1.00 55.88 190 ALA A N 1
ATOM 1433 C CA . ALA A 1 190 ? -7.326 2.003 -15.365 1.00 55.88 190 ALA A CA 1
ATOM 1434 C C . ALA A 1 190 ? -6.660 2.482 -16.663 1.00 55.88 190 ALA A C 1
ATOM 1436 O O . ALA A 1 190 ? -6.506 1.702 -17.610 1.00 55.88 190 ALA A O 1
ATOM 1437 N N . ALA A 1 191 ? -6.199 3.736 -16.702 1.00 59.75 191 ALA A N 1
ATOM 1438 C CA . ALA A 1 191 ? -5.467 4.280 -17.843 1.00 59.75 191 ALA A CA 1
ATOM 1439 C C . ALA A 1 191 ? -4.156 3.518 -18.080 1.00 59.75 191 ALA A C 1
ATOM 1441 O O . ALA A 1 191 ? -3.816 3.178 -19.217 1.00 59.75 191 ALA A O 1
ATOM 1442 N N . ALA A 1 192 ? -3.436 3.191 -17.008 1.00 53.06 192 ALA A N 1
ATOM 1443 C CA . ALA A 1 192 ? -2.153 2.522 -17.114 1.00 53.06 192 ALA A CA 1
ATOM 1444 C C . ALA A 1 192 ? -2.291 1.033 -17.485 1.00 53.06 192 ALA A C 1
ATOM 1446 O O . ALA A 1 192 ? -1.544 0.546 -18.337 1.00 53.06 192 ALA A O 1
ATOM 1447 N N . ALA A 1 193 ? -3.287 0.327 -16.941 1.00 54.12 193 ALA A N 1
ATOM 1448 C CA . ALA A 1 193 ? -3.636 -1.031 -17.357 1.00 54.12 193 ALA A CA 1
ATOM 1449 C C . ALA A 1 193 ? -4.037 -1.080 -18.842 1.00 54.12 193 ALA A C 1
ATOM 1451 O O . ALA A 1 193 ? -3.541 -1.921 -19.597 1.00 54.12 193 ALA A O 1
ATOM 1452 N N . SER A 1 194 ? -4.859 -0.123 -19.286 1.00 61.97 194 SER A N 1
ATOM 1453 C CA . SER A 1 194 ? -5.276 0.005 -20.688 1.00 61.97 194 SER A CA 1
ATOM 1454 C C . SER A 1 194 ? -4.085 0.253 -21.616 1.00 61.97 194 SER A C 1
ATOM 1456 O O . SER A 1 194 ? -3.941 -0.416 -22.640 1.00 61.97 194 SER A O 1
ATOM 1458 N N . TYR A 1 195 ? -3.169 1.148 -21.232 1.00 66.31 195 TYR A N 1
ATOM 1459 C CA . TYR A 1 195 ? -1.939 1.403 -21.982 1.00 66.31 195 TYR A CA 1
ATOM 1460 C C . TYR A 1 195 ? -1.058 0.149 -22.110 1.00 66.31 195 TYR A C 1
ATOM 1462 O O . TYR A 1 195 ? -0.554 -0.148 -23.196 1.00 66.31 195 TYR A O 1
ATOM 1470 N N . PHE A 1 196 ? -0.896 -0.624 -21.032 1.00 56.03 196 PHE A N 1
ATOM 1471 C CA . PHE A 1 196 ? -0.110 -1.862 -21.055 1.00 56.03 196 PHE A CA 1
ATOM 1472 C C . PHE A 1 196 ? -0.711 -2.937 -21.962 1.00 56.03 196 PHE A C 1
ATOM 1474 O O . PHE A 1 196 ? 0.020 -3.569 -22.731 1.00 56.03 196 PHE A O 1
ATOM 1481 N N . LEU A 1 197 ? -2.034 -3.115 -21.917 1.00 61.00 197 LEU A N 1
ATOM 1482 C CA . LEU A 1 197 ? -2.745 -4.043 -22.797 1.00 61.00 197 LEU A CA 1
ATOM 1483 C C . LEU A 1 197 ? -2.590 -3.647 -24.271 1.00 61.00 197 LEU A C 1
ATOM 1485 O O . LEU A 1 197 ? -2.280 -4.498 -25.109 1.00 61.00 197 LEU A O 1
ATOM 1489 N N . LEU A 1 198 ? -2.734 -2.357 -24.585 1.00 65.12 198 LEU A N 1
ATOM 1490 C CA . LEU A 1 198 ? -2.576 -1.837 -25.945 1.00 65.12 198 LEU A CA 1
ATOM 1491 C C . LEU A 1 198 ? -1.138 -1.997 -26.458 1.00 65.12 198 LEU A C 1
ATOM 1493 O O . LEU A 1 198 ? -0.926 -2.477 -27.573 1.00 65.12 198 LEU A O 1
ATOM 1497 N N . LYS A 1 199 ? -0.136 -1.674 -25.633 1.00 57.28 199 LYS A N 1
ATOM 1498 C CA . LYS A 1 199 ? 1.281 -1.809 -25.995 1.00 57.28 199 LYS A CA 1
ATOM 1499 C C . LYS A 1 199 ? 1.681 -3.265 -26.257 1.00 57.28 199 LYS A C 1
ATOM 1501 O O . LYS A 1 199 ? 2.386 -3.539 -27.232 1.00 57.28 199 LYS A O 1
ATOM 1506 N N . ASN A 1 200 ? 1.218 -4.208 -25.435 1.00 56.75 200 ASN A N 1
ATOM 1507 C CA . ASN A 1 200 ? 1.517 -5.628 -25.636 1.00 56.75 200 ASN A CA 1
ATOM 1508 C C . ASN A 1 200 ? 0.853 -6.190 -26.903 1.00 56.75 200 ASN A C 1
ATOM 1510 O O . ASN A 1 200 ? 1.515 -6.924 -27.639 1.00 56.75 200 ASN A O 1
ATOM 1514 N N . ARG A 1 201 ? -0.386 -5.783 -27.230 1.00 58.34 201 ARG A N 1
ATOM 1515 C CA . ARG A 1 201 ? -1.027 -6.152 -28.510 1.00 58.34 201 ARG A CA 1
ATOM 1516 C C . ARG A 1 201 ? -0.238 -5.643 -29.715 1.00 58.34 201 ARG A C 1
ATOM 1518 O O . ARG A 1 201 ? -0.025 -6.385 -30.669 1.00 58.34 201 ARG A O 1
ATOM 1525 N N . HIS A 1 202 ? 0.259 -4.409 -29.652 1.00 54.91 202 HIS A N 1
ATOM 1526 C CA . HIS A 1 202 ? 1.021 -3.812 -30.750 1.00 54.91 202 HIS A CA 1
ATOM 1527 C C . HIS A 1 202 ? 2.373 -4.500 -30.994 1.00 54.91 202 HIS A C 1
ATOM 1529 O O . HIS A 1 202 ? 2.844 -4.571 -32.130 1.00 54.91 202 HIS A O 1
ATOM 1535 N N . THR A 1 203 ? 2.991 -5.016 -29.929 1.00 56.78 203 THR A N 1
ATOM 1536 C CA . THR A 1 203 ? 4.285 -5.709 -29.997 1.00 56.78 203 THR A CA 1
ATOM 1537 C C . THR A 1 203 ? 4.125 -7.131 -30.550 1.00 56.78 203 THR A C 1
ATOM 1539 O O . THR A 1 203 ? 4.936 -7.562 -31.366 1.00 56.78 203 THR A O 1
ATOM 1542 N N . GLN A 1 204 ? 3.046 -7.838 -30.189 1.00 55.75 204 GLN A N 1
ATOM 1543 C CA . GLN A 1 204 ? 2.732 -9.149 -30.773 1.00 55.75 204 GLN A CA 1
ATOM 1544 C C . GLN A 1 204 ? 2.273 -9.054 -32.235 1.00 55.75 204 GLN A C 1
ATOM 1546 O O . GLN A 1 204 ? 2.662 -9.894 -33.040 1.00 55.75 204 GLN A O 1
ATOM 1551 N N . GLY A 1 205 ? 1.524 -8.007 -32.602 1.00 56.31 205 GLY A N 1
ATOM 1552 C CA . GLY A 1 205 ? 1.101 -7.780 -33.988 1.00 56.31 205 GLY A CA 1
ATOM 1553 C C . GLY A 1 205 ? 2.271 -7.566 -34.953 1.00 56.31 205 GLY A C 1
ATOM 1554 O O . GLY A 1 205 ? 2.275 -8.134 -36.037 1.00 56.31 205 GLY A O 1
ATOM 1555 N N . LYS A 1 206 ? 3.314 -6.825 -34.546 1.00 50.19 206 LYS A N 1
ATOM 1556 C CA . LYS A 1 206 ? 4.527 -6.654 -35.370 1.00 50.19 206 LYS A CA 1
ATOM 1557 C C . LYS A 1 206 ? 5.301 -7.962 -35.574 1.00 50.19 206 LYS A C 1
ATOM 1559 O O . LYS A 1 206 ? 5.742 -8.233 -36.680 1.00 50.19 206 LYS A O 1
ATOM 1564 N N . SER A 1 207 ? 5.386 -8.808 -34.545 1.00 47.50 207 SER A N 1
ATOM 1565 C CA . SER A 1 207 ? 6.065 -10.111 -34.628 1.00 47.50 207 SER A CA 1
ATOM 1566 C C . SER A 1 207 ? 5.361 -11.130 -35.537 1.00 47.50 207 SER A C 1
ATOM 1568 O O . SER A 1 207 ? 6.001 -12.105 -35.926 1.00 47.50 207 SER A O 1
ATOM 1570 N N . MET A 1 208 ? 4.067 -10.959 -35.826 1.00 53.00 208 MET A N 1
ATOM 1571 C CA . MET A 1 208 ? 3.326 -11.840 -36.741 1.00 53.00 208 MET A CA 1
ATOM 1572 C C . MET A 1 208 ? 3.388 -11.383 -38.200 1.00 53.00 208 MET A C 1
ATOM 1574 O O . MET A 1 208 ? 3.173 -12.204 -39.078 1.00 53.00 208 MET A O 1
ATOM 1578 N N . VAL A 1 209 ? 3.670 -10.104 -38.463 1.00 56.66 209 VAL A N 1
ATOM 1579 C CA . VAL A 1 209 ? 3.812 -9.570 -39.832 1.00 56.66 209 VAL A CA 1
ATOM 1580 C C . VAL A 1 209 ? 5.220 -9.822 -40.394 1.00 56.66 209 VAL A C 1
ATOM 1582 O O . VAL A 1 209 ? 5.408 -9.826 -41.604 1.00 56.66 209 VAL A O 1
ATOM 1585 N N . GLU A 1 210 ? 6.208 -10.057 -39.528 1.00 50.91 210 GLU A N 1
ATOM 1586 C CA . GLU A 1 210 ? 7.603 -10.347 -39.904 1.00 50.91 210 GLU A CA 1
ATOM 1587 C C . GLU A 1 210 ? 7.919 -11.854 -40.055 1.00 50.91 210 GLU A C 1
ATOM 1589 O O . GLU A 1 210 ? 9.088 -12.222 -40.171 1.00 50.91 210 GLU A O 1
ATOM 1594 N N . LYS A 1 211 ? 6.909 -12.734 -40.048 1.00 45.59 211 LYS A N 1
ATOM 1595 C CA . LYS A 1 211 ? 7.042 -14.171 -40.351 1.00 45.59 211 LYS A CA 1
ATOM 1596 C C . LYS A 1 211 ? 6.263 -14.526 -41.605 1.00 45.59 211 LYS A C 1
ATOM 1598 O O . LYS A 1 211 ? 6.777 -15.376 -42.360 1.00 45.59 211 LYS A O 1
#